Protein AF-A0A358Y6M7-F1 (afdb_monomer_lite)

Foldseek 3Di:
DDDDDPQQEAEEEEEEALDDVCQVDDFPWDKDFPVPPPPPDPPPDCPDPCNQCCLCQDPNNNNVVLQVVQAPSYGYMTTYLHHHCCLFLQNDPVSLVQLVVLCVVQQQDLACVVNARADGRLVSLVVSLVSLLVNLVVCCVPPQVDQSHEYEYAYAASSVSSPLSNCVSCVRRYQYEEYHYALYAPLQSDDDDPVSYQAYEAEAQDDDDSRGDGQQQAARRRGDDFRPPFDDDQRTDYDHDDPPDPQADGGHVSRRRPVRSCVLSVADPPGRSDDHDD

pLDDT: mean 84.78, std 13.93, range [33.22, 98.19]

Structure (mmCIF, N/CA/C/O backbone):
data_AF-A0A358Y6M7-F1
#
_entry.id   AF-A0A358Y6M7-F1
#
loop_
_atom_site.group_PDB
_atom_site.id
_atom_site.type_symbol
_atom_site.label_atom_id
_atom_site.label_alt_id
_atom_site.label_comp_id
_atom_site.label_asym_id
_atom_site.label_entity_id
_atom_site.label_seq_id
_atom_site.pdbx_PDB_ins_code
_atom_site.Cartn_x
_atom_site.Cartn_y
_atom_site.Cartn_z
_atom_site.occupancy
_atom_site.B_iso_or_equiv
_atom_site.auth_seq_id
_atom_site.auth_comp_id
_atom_site.auth_asym_id
_atom_site.auth_atom_id
_atom_site.pdbx_PDB_model_num
ATOM 1 N N . MET A 1 1 ? -0.626 12.384 31.679 1.00 33.22 1 MET A N 1
ATOM 2 C CA . MET A 1 1 ? -1.486 11.295 31.168 1.00 33.22 1 MET A CA 1
ATOM 3 C C . MET A 1 1 ? -2.523 11.915 30.251 1.00 33.22 1 MET A C 1
ATOM 5 O O . MET A 1 1 ? -3.415 12.594 30.739 1.00 33.22 1 MET A O 1
ATOM 9 N N . GLN A 1 2 ? -2.344 11.792 28.937 1.00 35.12 2 GLN A N 1
ATOM 10 C CA . GLN A 1 2 ? -3.305 12.288 27.950 1.00 35.12 2 GLN A CA 1
ATOM 11 C C . GLN A 1 2 ? -4.301 11.160 27.674 1.00 35.12 2 GLN A C 1
ATOM 13 O O . GLN A 1 2 ? -3.896 10.056 27.318 1.00 35.12 2 GLN A O 1
ATOM 18 N N . ALA A 1 3 ? -5.585 11.416 27.916 1.00 34.84 3 ALA A N 1
ATOM 19 C CA . ALA A 1 3 ? -6.655 10.462 27.666 1.00 34.84 3 ALA A CA 1
ATOM 20 C C . ALA A 1 3 ? -6.788 10.237 26.152 1.00 34.84 3 ALA A C 1
ATOM 22 O O . ALA A 1 3 ? -7.345 11.069 25.434 1.00 34.84 3 ALA A O 1
ATOM 23 N N . PHE A 1 4 ? -6.244 9.125 25.658 1.00 46.97 4 PHE A N 1
ATOM 24 C CA . PHE A 1 4 ? -6.527 8.642 24.315 1.00 46.97 4 PHE A CA 1
ATOM 25 C C . PHE A 1 4 ? -7.984 8.179 24.294 1.00 46.97 4 PHE A C 1
ATOM 27 O O . PHE A 1 4 ? -8.335 7.176 24.911 1.00 46.97 4 PHE A O 1
ATOM 34 N N . TYR A 1 5 ? -8.853 8.938 23.625 1.00 46.81 5 TYR A N 1
ATOM 35 C CA . TYR A 1 5 ? -10.187 8.457 23.274 1.00 46.81 5 TYR A CA 1
ATOM 36 C C . TYR A 1 5 ? -10.032 7.116 22.553 1.00 46.81 5 TYR A C 1
ATOM 38 O O . TYR A 1 5 ? -9.369 7.079 21.516 1.00 46.81 5 TYR A O 1
ATOM 46 N N . SER A 1 6 ? -10.634 6.054 23.089 1.00 53.72 6 SER A N 1
ATOM 47 C CA . SER A 1 6 ? -10.670 4.720 22.486 1.00 53.72 6 SER A CA 1
ATOM 48 C C . SER A 1 6 ? -11.329 4.800 21.110 1.00 53.72 6 SER A C 1
ATOM 50 O O . SER A 1 6 ? -12.555 4.842 20.988 1.00 53.72 6 SER A O 1
ATOM 52 N N . GLN A 1 7 ? -10.516 4.924 20.065 1.00 66.62 7 GLN A N 1
ATOM 53 C CA . GLN A 1 7 ? -10.983 4.770 18.697 1.00 66.62 7 GLN A CA 1
ATOM 54 C C . GLN A 1 7 ? -10.969 3.281 18.407 1.00 66.62 7 GLN A C 1
ATOM 56 O O . GLN A 1 7 ? -9.917 2.653 18.435 1.00 66.62 7 GLN A O 1
ATOM 61 N N . ASN A 1 8 ? -12.133 2.714 18.116 1.00 83.88 8 ASN A N 1
ATOM 62 C CA . ASN A 1 8 ? -12.212 1.283 17.848 1.00 83.88 8 ASN A CA 1
ATOM 63 C C . ASN A 1 8 ? -11.807 0.952 16.408 1.00 83.88 8 ASN A C 1
ATOM 65 O O . ASN A 1 8 ? -11.672 -0.217 16.089 1.00 83.88 8 ASN A O 1
ATOM 69 N N . HIS A 1 9 ? -11.620 1.941 15.522 1.00 92.25 9 HIS A N 1
ATOM 70 C CA . HIS A 1 9 ? -11.203 1.706 14.138 1.00 92.25 9 HIS A CA 1
ATOM 71 C C . HIS A 1 9 ? -10.134 2.701 13.688 1.00 92.25 9 HIS A C 1
ATOM 73 O O . HIS A 1 9 ? -10.376 3.906 13.642 1.00 92.25 9 HIS A O 1
ATOM 79 N N . TYR A 1 10 ? -8.966 2.189 13.308 1.00 95.00 10 TYR A N 1
ATOM 80 C CA . TYR A 1 10 ? -7.884 2.963 12.707 1.00 95.00 10 TYR A CA 1
ATOM 81 C C . TYR A 1 10 ? -7.754 2.679 11.206 1.00 95.00 10 TYR A C 1
ATOM 83 O O . TYR A 1 10 ? -7.803 1.526 10.777 1.00 95.00 10 TYR A O 1
ATOM 91 N N . VAL A 1 11 ? -7.529 3.721 10.403 1.00 96.69 11 VAL A N 1
ATOM 92 C CA . VAL A 1 11 ? -7.103 3.601 8.999 1.00 96.69 11 VAL A CA 1
ATOM 93 C C . VAL A 1 11 ? -5.641 4.004 8.912 1.00 96.69 11 VAL A C 1
ATOM 95 O O . VAL A 1 11 ? -5.284 5.156 9.146 1.00 96.69 11 VAL A O 1
ATOM 98 N N . ILE A 1 12 ? -4.783 3.048 8.588 1.00 97.00 12 ILE A N 1
ATOM 99 C CA . ILE A 1 12 ? -3.338 3.230 8.605 1.00 97.00 12 ILE A CA 1
ATOM 100 C C . ILE A 1 12 ? -2.837 3.404 7.174 1.00 97.00 12 ILE A C 1
ATOM 102 O O . ILE A 1 12 ? -2.913 2.487 6.355 1.00 97.00 12 ILE A O 1
ATOM 106 N N . PHE A 1 13 ? -2.300 4.582 6.889 1.00 97.19 13 PHE A N 1
ATOM 107 C CA . PHE A 1 13 ? -1.778 4.983 5.592 1.00 97.19 13 PHE A CA 1
ATOM 108 C C . PHE A 1 13 ? -0.260 4.810 5.539 1.00 97.19 13 PHE A C 1
ATOM 110 O O . PHE A 1 13 ? 0.479 5.501 6.235 1.00 97.19 13 PHE A O 1
ATOM 117 N N . ILE A 1 14 ? 0.219 3.914 4.679 1.00 96.62 14 ILE A N 1
ATOM 118 C CA . ILE A 1 14 ? 1.633 3.538 4.554 1.00 96.62 14 ILE A CA 1
ATOM 119 C C . ILE A 1 14 ? 2.134 3.906 3.155 1.00 96.62 14 ILE A C 1
ATOM 121 O O . ILE A 1 14 ? 1.823 3.247 2.154 1.00 96.62 14 ILE A O 1
ATOM 125 N N . ASN A 1 15 ? 2.842 5.028 3.058 1.00 93.88 15 ASN A N 1
ATOM 126 C CA . ASN A 1 15 ? 3.328 5.556 1.782 1.00 93.88 15 ASN A CA 1
ATOM 127 C C . ASN A 1 15 ? 4.446 4.681 1.185 1.00 93.88 15 ASN A C 1
ATOM 129 O O . ASN A 1 15 ? 5.042 3.826 1.837 1.00 93.88 15 ASN A O 1
ATOM 133 N N . GLY A 1 16 ? 4.748 4.927 -0.088 1.00 92.25 16 GLY A N 1
ATOM 134 C CA . GLY A 1 16 ? 5.876 4.314 -0.781 1.00 92.25 16 GLY A CA 1
ATOM 135 C C . GLY A 1 16 ? 7.056 5.265 -0.954 1.00 92.25 16 GLY A C 1
ATOM 136 O O . GLY A 1 16 ? 7.250 6.221 -0.204 1.00 92.25 16 GLY A O 1
ATOM 137 N N . TYR A 1 17 ? 7.830 5.033 -2.015 1.00 90.81 17 TYR A N 1
ATOM 138 C CA . TYR A 1 17 ? 8.919 5.922 -2.405 1.00 90.81 17 TYR A CA 1
ATOM 139 C C . TYR A 1 17 ? 8.428 7.364 -2.606 1.00 90.81 17 TYR A C 1
ATOM 141 O O . TYR A 1 17 ? 7.431 7.601 -3.291 1.00 90.81 17 TYR A O 1
ATOM 149 N N . ARG A 1 18 ? 9.149 8.326 -2.018 1.00 87.56 18 ARG A N 1
ATOM 150 C CA . ARG A 1 18 ? 8.755 9.747 -1.933 1.00 87.56 18 ARG A CA 1
ATOM 151 C C . ARG A 1 18 ? 9.537 10.667 -2.876 1.00 87.56 18 ARG A C 1
ATOM 153 O O . ARG A 1 18 ? 9.229 11.849 -2.967 1.00 87.56 18 ARG A O 1
ATOM 160 N N . GLY A 1 19 ? 10.501 10.127 -3.622 1.00 84.19 19 GLY A N 1
ATOM 161 C CA . GLY A 1 19 ? 11.213 10.862 -4.664 1.00 84.19 19 GLY A CA 1
ATOM 162 C C . GLY A 1 19 ? 12.723 10.925 -4.467 1.00 84.19 19 GLY A C 1
ATOM 163 O O . GLY A 1 19 ? 13.263 10.586 -3.418 1.00 84.19 19 GLY A O 1
ATOM 164 N N . ILE A 1 20 ? 13.395 11.389 -5.521 1.00 80.56 20 ILE A N 1
ATOM 165 C CA . ILE A 1 20 ? 14.855 11.322 -5.665 1.00 80.56 20 ILE A CA 1
ATOM 166 C C . ILE A 1 20 ? 15.622 12.205 -4.678 1.00 80.56 20 ILE A C 1
ATOM 168 O O . ILE A 1 20 ? 16.762 11.892 -4.347 1.00 80.56 20 ILE A O 1
ATOM 172 N N . ASN A 1 21 ? 14.987 13.277 -4.196 1.00 81.38 21 ASN A N 1
ATOM 173 C CA . ASN A 1 21 ? 15.590 14.246 -3.278 1.00 81.38 21 ASN A CA 1
ATOM 174 C C . ASN A 1 21 ? 15.839 13.665 -1.881 1.00 81.38 21 ASN A C 1
ATOM 176 O O . ASN A 1 21 ? 16.620 14.226 -1.123 1.00 81.38 21 ASN A O 1
ATOM 180 N N . ILE A 1 22 ? 15.181 12.554 -1.544 1.00 82.31 22 ILE A N 1
ATOM 181 C CA . ILE A 1 22 ? 15.366 11.841 -0.277 1.00 82.31 22 ILE A CA 1
ATOM 182 C C . ILE A 1 22 ? 15.718 10.376 -0.498 1.00 82.31 22 ILE A C 1
ATOM 184 O O . ILE A 1 22 ? 15.498 9.562 0.382 1.00 82.31 22 ILE A O 1
ATOM 188 N N . ASP A 1 23 ? 16.287 10.033 -1.656 1.00 84.50 23 ASP A N 1
ATOM 189 C CA . ASP A 1 23 ? 16.590 8.639 -1.992 1.00 84.50 23 ASP A CA 1
ATOM 190 C C . ASP A 1 23 ? 17.531 7.964 -0.996 1.00 84.50 23 ASP A C 1
ATOM 192 O O . ASP A 1 23 ? 17.452 6.760 -0.842 1.00 84.50 23 ASP A O 1
ATOM 196 N N . ASP A 1 24 ? 18.407 8.709 -0.322 1.00 81.69 24 ASP A N 1
ATOM 197 C CA . ASP A 1 24 ? 19.345 8.140 0.654 1.00 81.69 24 ASP A CA 1
ATOM 198 C C . ASP A 1 24 ? 18.709 7.954 2.044 1.00 81.69 24 ASP A C 1
ATOM 200 O O . ASP A 1 24 ? 19.306 7.346 2.936 1.00 81.69 24 ASP A O 1
ATOM 204 N N . TYR A 1 25 ? 17.490 8.465 2.239 1.00 80.56 25 TYR A N 1
ATOM 205 C CA . TYR A 1 25 ? 16.747 8.314 3.479 1.00 80.56 25 TYR A CA 1
ATOM 206 C C . TYR A 1 25 ? 16.156 6.905 3.581 1.00 80.56 25 TYR A C 1
ATOM 208 O O . TYR A 1 25 ? 15.641 6.332 2.621 1.00 80.56 25 TYR A O 1
ATOM 216 N N . LYS A 1 26 ? 16.213 6.340 4.782 1.00 71.06 26 LYS A N 1
ATOM 217 C CA . LYS A 1 26 ? 15.535 5.095 5.139 1.00 71.06 26 LYS A CA 1
ATOM 218 C C . LYS A 1 26 ? 14.533 5.442 6.224 1.00 71.06 26 LYS A C 1
ATOM 220 O O . LYS A 1 26 ? 14.889 6.194 7.128 1.00 71.06 26 LYS A O 1
ATOM 225 N N . THR A 1 27 ? 13.317 4.910 6.125 1.00 71.31 27 THR A N 1
ATOM 226 C CA . THR A 1 27 ? 12.330 5.068 7.196 1.00 71.31 27 THR A CA 1
ATOM 227 C C . THR A 1 27 ? 12.929 4.694 8.551 1.00 71.31 27 THR A C 1
ATOM 229 O O . THR A 1 27 ? 13.636 3.694 8.685 1.00 71.31 27 THR A O 1
ATOM 232 N N . ASP A 1 28 ? 12.634 5.505 9.556 1.00 69.56 28 ASP A N 1
ATOM 233 C CA . ASP A 1 28 ? 12.920 5.247 10.968 1.00 69.56 28 ASP A CA 1
ATOM 234 C C . ASP A 1 28 ? 11.701 4.665 11.710 1.00 69.56 28 ASP A C 1
ATOM 236 O O . ASP A 1 28 ? 11.684 4.536 12.940 1.00 69.56 28 ASP A O 1
ATOM 240 N N . GLY A 1 29 ? 10.663 4.291 10.957 1.00 70.19 29 GLY A N 1
ATOM 241 C CA . GLY A 1 29 ? 9.430 3.756 11.504 1.00 70.19 29 GLY A CA 1
ATOM 242 C C . GLY A 1 29 ? 8.665 4.779 12.337 1.00 70.19 29 GLY A C 1
ATOM 243 O O . GLY A 1 29 ? 8.175 4.446 13.423 1.00 70.19 29 GLY A O 1
ATOM 244 N N . ARG A 1 30 ? 8.623 6.029 11.859 1.00 82.06 30 ARG A N 1
ATOM 245 C CA . ARG A 1 30 ? 7.740 7.085 12.365 1.00 82.06 30 ARG A CA 1
ATOM 246 C C . ARG A 1 30 ? 6.275 6.740 12.126 1.00 82.06 30 ARG A C 1
ATOM 248 O O . ARG A 1 30 ? 5.889 6.312 11.036 1.00 82.06 30 ARG A O 1
ATOM 255 N N . ILE A 1 31 ? 5.480 6.987 13.160 1.00 88.12 31 ILE A N 1
ATOM 256 C CA . ILE A 1 31 ? 4.020 6.967 13.139 1.00 88.12 31 ILE A CA 1
ATOM 257 C C . ILE A 1 31 ? 3.581 8.400 13.414 1.00 88.12 31 ILE A C 1
ATOM 259 O O . ILE A 1 31 ? 3.967 8.978 14.428 1.00 88.12 31 ILE A O 1
ATOM 263 N N . ILE A 1 32 ? 2.799 8.962 12.506 1.00 89.44 32 ILE A N 1
ATOM 264 C CA . ILE A 1 32 ? 2.273 10.316 12.591 1.00 89.44 32 ILE A CA 1
ATOM 265 C C . ILE A 1 32 ? 0.805 10.214 12.962 1.00 89.44 32 ILE A C 1
ATOM 267 O O . ILE A 1 32 ? -0.011 9.660 12.217 1.00 89.44 32 ILE A O 1
ATOM 271 N N . ASP A 1 33 ? 0.495 10.780 14.119 1.00 88.12 33 ASP A N 1
ATOM 272 C CA . ASP A 1 33 ? -0.853 10.926 14.637 1.00 88.12 33 ASP A CA 1
ATOM 273 C C . ASP A 1 33 ? -1.293 12.393 14.458 1.00 88.12 33 ASP A C 1
ATOM 275 O O . ASP A 1 33 ? -0.746 13.272 15.123 1.00 88.12 33 ASP A O 1
ATOM 279 N N . PRO A 1 34 ? -2.297 12.686 13.608 1.00 84.38 34 PRO A N 1
ATOM 280 C CA . PRO A 1 34 ? -2.755 14.057 13.368 1.00 84.38 34 PRO A CA 1
ATOM 281 C C . PRO A 1 34 ? -3.272 14.815 14.602 1.00 84.38 34 PRO A C 1
ATOM 283 O O . PRO A 1 34 ? -3.292 16.047 14.592 1.00 84.38 34 PRO A O 1
ATOM 286 N N . LYS A 1 35 ? -3.729 14.119 15.654 1.00 77.25 35 LYS A N 1
ATOM 287 C CA . LYS A 1 35 ? -4.185 14.737 16.915 1.00 77.25 35 LYS A CA 1
ATOM 288 C C . LYS A 1 35 ? -3.013 15.125 17.800 1.00 77.25 35 LYS A C 1
ATOM 290 O O . LYS A 1 35 ? -3.114 16.095 18.554 1.00 77.25 35 LYS A O 1
ATOM 295 N N . ILE A 1 36 ? -1.912 14.387 17.720 1.00 69.94 36 ILE A N 1
ATOM 296 C CA . ILE A 1 36 ? -0.689 14.733 18.424 1.00 69.94 36 ILE A CA 1
ATOM 297 C C . ILE A 1 36 ? 0.011 15.773 17.558 1.00 69.94 36 ILE A C 1
ATOM 299 O O . ILE A 1 36 ? 0.773 15.445 16.656 1.00 69.94 36 ILE A O 1
ATOM 303 N N . LYS A 1 37 ? -0.248 17.059 17.829 1.00 52.09 37 LYS A N 1
ATOM 304 C CA . LYS A 1 37 ? 0.629 18.129 17.341 1.00 52.09 37 LYS A CA 1
ATOM 305 C C . LYS A 1 37 ? 2.001 17.915 17.971 1.00 52.09 37 LYS A C 1
ATOM 307 O O . LYS A 1 37 ? 2.291 18.455 19.037 1.00 52.09 37 LYS A O 1
ATOM 312 N N . THR A 1 38 ? 2.843 17.114 17.339 1.00 46.84 38 THR A N 1
ATOM 313 C CA . THR A 1 38 ? 4.261 17.076 17.641 1.00 46.84 38 THR A CA 1
ATOM 314 C C . THR A 1 38 ? 4.812 18.440 17.239 1.00 46.84 38 THR A C 1
ATOM 316 O O . THR A 1 38 ? 5.092 18.729 16.083 1.00 46.84 38 THR A O 1
ATOM 319 N N . SER A 1 39 ? 5.025 19.311 18.224 1.00 37.94 39 SER A N 1
ATOM 320 C CA . SER A 1 39 ? 5.888 20.498 18.115 1.00 37.94 39 SER A CA 1
ATOM 321 C C . SER A 1 39 ? 7.361 20.134 17.847 1.00 37.94 39 SER A C 1
ATOM 323 O O . SER A 1 39 ? 8.251 20.974 17.943 1.00 37.94 39 SER A O 1
ATOM 325 N N . VAL A 1 40 ? 7.631 18.869 17.520 1.00 38.78 40 VAL A N 1
ATOM 326 C CA . VAL A 1 40 ? 8.931 18.219 17.547 1.00 38.78 40 VAL A CA 1
ATOM 327 C C . VAL A 1 40 ? 9.086 17.437 16.249 1.00 38.78 40 VAL A C 1
ATOM 329 O O . VAL A 1 40 ? 8.913 16.229 16.211 1.00 38.78 40 VAL A O 1
ATOM 332 N N . HIS A 1 41 ? 9.302 18.176 15.164 1.00 41.94 41 HIS A N 1
ATOM 333 C CA . HIS A 1 41 ? 10.306 17.909 14.128 1.00 41.94 41 HIS A CA 1
ATOM 334 C C . HIS A 1 41 ? 10.006 18.785 12.909 1.00 41.94 41 HIS A C 1
ATOM 336 O O . HIS A 1 41 ? 9.598 18.324 11.844 1.00 41.94 41 HIS A O 1
ATOM 342 N N . TYR A 1 42 ? 10.301 20.079 13.066 1.00 38.34 42 TYR A N 1
ATOM 343 C CA . TYR A 1 42 ? 10.689 20.948 11.956 1.00 38.34 42 TYR A CA 1
ATOM 344 C C . TYR A 1 42 ? 12.031 20.459 11.387 1.00 38.34 42 TYR A C 1
ATOM 346 O O . TYR A 1 42 ? 13.046 21.142 11.473 1.00 38.34 42 TYR A O 1
ATOM 354 N N . ASP A 1 43 ? 12.069 19.250 10.828 1.00 45.06 43 ASP A N 1
ATOM 355 C CA . ASP A 1 43 ? 13.070 18.976 9.807 1.00 45.06 43 ASP A CA 1
ATOM 356 C C . ASP A 1 43 ? 12.535 19.689 8.562 1.00 45.06 43 ASP A C 1
ATOM 358 O O . ASP A 1 43 ? 11.604 19.219 7.901 1.00 45.06 43 ASP A O 1
ATOM 362 N N . SER A 1 44 ? 12.999 20.920 8.343 1.00 43.03 44 SER A N 1
ATOM 363 C CA . SER A 1 44 ? 12.585 21.764 7.228 1.00 43.03 44 SER A CA 1
ATOM 364 C C . SER A 1 44 ? 12.993 21.084 5.921 1.00 43.03 44 SER A C 1
ATOM 366 O O . SER A 1 44 ? 14.124 21.174 5.454 1.00 43.03 44 SER A O 1
ATOM 368 N N . GLY A 1 45 ? 12.065 20.340 5.324 1.00 57.31 45 GLY A N 1
ATOM 369 C CA . GLY A 1 45 ? 12.315 19.623 4.083 1.00 57.31 45 GLY A CA 1
ATOM 370 C C . GLY A 1 45 ? 11.467 18.372 3.942 1.00 57.31 45 GLY A C 1
ATOM 371 O O . GLY A 1 45 ? 10.567 18.108 4.731 1.00 57.31 45 GLY A O 1
ATOM 372 N N . PHE A 1 46 ? 11.787 17.570 2.930 1.00 56.44 46 PHE A N 1
ATOM 373 C CA . PHE A 1 46 ? 11.070 16.360 2.509 1.00 56.44 46 PHE A CA 1
ATOM 374 C C . PHE A 1 46 ? 10.964 15.240 3.571 1.00 56.44 46 PHE A C 1
ATOM 376 O O . PHE A 1 46 ? 10.565 14.130 3.235 1.00 56.44 46 PHE A O 1
ATOM 383 N N . LYS A 1 47 ? 11.334 15.478 4.833 1.00 65.50 47 LYS A N 1
ATOM 384 C CA . LYS A 1 47 ? 11.303 14.525 5.955 1.00 65.50 47 LYS A CA 1
ATOM 385 C C . LYS A 1 47 ? 10.283 14.885 7.043 1.00 65.50 47 LYS A C 1
ATOM 387 O O . LYS A 1 47 ? 10.142 14.109 7.983 1.00 65.50 47 LYS A O 1
ATOM 392 N N . SER A 1 48 ? 9.596 16.025 6.930 1.00 73.38 48 SER A N 1
ATOM 393 C CA . SER A 1 48 ? 8.585 16.429 7.910 1.00 73.38 48 SER A CA 1
ATOM 394 C C . SER A 1 48 ? 7.324 15.562 7.841 1.00 73.38 48 SER A C 1
ATOM 396 O O . SER A 1 48 ? 7.016 14.951 6.809 1.00 73.38 48 SER A O 1
ATOM 398 N N . ASP A 1 49 ? 6.563 15.565 8.935 1.00 80.19 49 ASP A N 1
ATOM 399 C CA . ASP A 1 49 ? 5.269 14.885 9.045 1.00 80.19 49 ASP A CA 1
ATOM 400 C C . ASP A 1 49 ? 4.293 15.360 7.952 1.00 80.19 49 ASP A C 1
ATOM 402 O O . ASP A 1 49 ? 3.572 14.560 7.349 1.00 80.19 49 ASP A O 1
ATOM 406 N N . GLU A 1 50 ? 4.355 16.649 7.597 1.00 81.88 50 GLU A N 1
ATOM 407 C CA . GLU A 1 50 ? 3.572 17.246 6.508 1.00 81.88 50 GLU A CA 1
ATOM 408 C C . GLU A 1 50 ? 3.856 16.601 5.148 1.00 81.88 50 GLU A C 1
ATOM 410 O O . GLU A 1 50 ? 2.938 16.441 4.349 1.00 81.88 50 GLU A O 1
ATOM 415 N N . TRP A 1 51 ? 5.096 16.186 4.865 1.00 80.62 51 TRP A N 1
ATOM 416 C CA . TRP A 1 51 ? 5.425 15.512 3.603 1.00 80.62 51 TRP A CA 1
ATOM 417 C C . TRP A 1 51 ? 4.917 14.073 3.549 1.00 80.62 51 TRP A C 1
ATOM 419 O O . TRP A 1 51 ? 4.628 13.567 2.462 1.00 80.62 51 TRP A O 1
ATOM 429 N N . ILE A 1 52 ? 4.827 13.396 4.693 1.00 87.06 52 ILE A N 1
ATOM 430 C CA . ILE A 1 52 ? 4.310 12.025 4.764 1.00 87.06 52 ILE A CA 1
ATOM 431 C C . ILE A 1 52 ? 2.785 12.041 4.636 1.00 87.06 52 ILE A C 1
ATOM 433 O O . ILE A 1 52 ? 2.244 11.285 3.831 1.00 87.06 52 ILE A O 1
ATOM 437 N N . ILE A 1 53 ? 2.097 12.957 5.324 1.00 88.25 53 ILE A N 1
ATOM 438 C CA . ILE A 1 53 ? 0.655 13.187 5.129 1.00 88.25 53 ILE A CA 1
ATOM 439 C C . ILE A 1 53 ? 0.393 13.682 3.697 1.00 88.25 53 ILE A C 1
ATOM 441 O O . ILE A 1 53 ? -0.451 13.146 2.981 1.00 88.25 53 ILE A O 1
ATOM 445 N N . GLY A 1 54 ? 1.177 14.656 3.229 1.00 88.06 54 GLY A N 1
ATOM 446 C CA . GLY A 1 54 ? 1.069 15.258 1.900 1.00 88.06 54 GLY A CA 1
ATOM 447 C C . GLY A 1 54 ? 1.271 14.271 0.747 1.00 88.06 54 GLY A C 1
ATOM 448 O O . GLY A 1 54 ? 0.750 14.493 -0.347 1.00 88.06 54 GLY A O 1
ATOM 449 N N . TYR A 1 55 ? 1.942 13.138 0.988 1.00 89.88 55 TYR A N 1
ATOM 450 C CA . TYR A 1 55 ? 2.026 12.028 0.035 1.00 89.88 55 TYR A CA 1
ATOM 451 C C . TYR A 1 55 ? 0.649 11.538 -0.420 1.00 89.88 55 TYR A C 1
ATOM 453 O O . TYR A 1 55 ? 0.450 11.222 -1.595 1.00 89.88 55 TYR A O 1
ATOM 461 N N . TRP A 1 56 ? -0.299 11.501 0.515 1.00 92.25 56 TRP A N 1
ATOM 462 C CA . TRP A 1 56 ? -1.680 11.084 0.303 1.00 92.25 56 TRP A CA 1
ATOM 463 C C . TRP A 1 56 ? -2.573 12.221 -0.185 1.00 92.25 56 TRP A C 1
ATOM 465 O O . TRP A 1 56 ? -3.760 12.017 -0.408 1.00 92.25 56 TRP A O 1
ATOM 475 N N . ARG A 1 57 ? -2.009 13.413 -0.403 1.00 90.19 57 ARG A N 1
ATOM 476 C CA . ARG A 1 57 ? -2.727 14.594 -0.892 1.00 90.19 57 ARG A CA 1
ATOM 477 C C . ARG A 1 57 ? -2.104 15.185 -2.165 1.00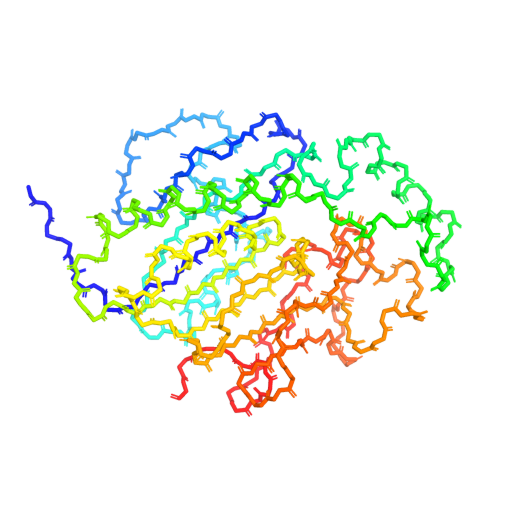 90.19 57 ARG A C 1
ATOM 479 O O . ARG A 1 57 ? -1.923 16.402 -2.260 1.00 90.19 57 ARG A O 1
ATOM 486 N N . PRO A 1 58 ? -1.725 14.375 -3.178 1.00 81.50 58 PRO A N 1
ATOM 487 C CA . PRO A 1 58 ? -0.973 14.888 -4.315 1.00 81.50 58 PRO A CA 1
ATOM 488 C C . PRO A 1 58 ? -1.835 15.830 -5.163 1.00 81.50 58 PRO A C 1
ATOM 490 O O . PRO A 1 58 ? -2.907 15.449 -5.627 1.00 81.50 58 PRO A O 1
ATOM 493 N N . ARG A 1 59 ? -1.332 17.040 -5.450 1.00 72.38 59 ARG A N 1
ATOM 494 C CA . ARG A 1 59 ? -2.015 18.048 -6.294 1.00 72.38 59 ARG A CA 1
ATOM 495 C C . ARG A 1 59 ? -3.429 18.397 -5.800 1.00 72.38 59 ARG A C 1
ATOM 497 O O . ARG A 1 59 ? -4.343 18.505 -6.614 1.00 72.38 59 ARG A O 1
ATOM 504 N N . ASN A 1 60 ? -3.602 18.544 -4.485 1.00 67.88 60 ASN A N 1
ATOM 505 C CA . ASN A 1 60 ? -4.890 18.823 -3.834 1.00 67.88 60 ASN A CA 1
ATOM 506 C C . ASN A 1 60 ? -5.950 17.723 -4.045 1.00 67.88 60 ASN A C 1
ATOM 508 O O . ASN A 1 60 ? -7.145 17.971 -3.908 1.00 67.88 60 ASN A O 1
ATOM 512 N N . LEU A 1 61 ? -5.526 16.501 -4.389 1.00 74.12 61 LEU A N 1
ATOM 513 C CA . LEU A 1 61 ? -6.386 15.320 -4.377 1.00 74.12 61 LEU A CA 1
ATOM 514 C C . LEU A 1 61 ? -6.280 14.679 -2.995 1.00 74.12 61 LEU A C 1
ATOM 516 O O . LEU A 1 61 ? -5.316 13.964 -2.742 1.00 74.12 61 LEU A O 1
ATOM 520 N N . TYR A 1 62 ? -7.245 14.949 -2.120 1.00 85.56 62 TYR A N 1
ATOM 521 C CA . TYR A 1 62 ? -7.324 14.417 -0.755 1.00 85.56 62 TYR A CA 1
ATOM 522 C C . TYR A 1 62 ? -7.704 12.923 -0.761 1.00 85.56 62 TYR A C 1
ATOM 524 O O . TYR A 1 62 ? -8.853 12.541 -0.520 1.00 85.56 62 TYR A O 1
ATOM 532 N N . PHE A 1 63 ? -6.754 12.069 -1.157 1.00 89.62 63 PHE A N 1
ATOM 533 C CA . PHE A 1 63 ? -6.968 10.625 -1.315 1.00 89.62 63 PHE A CA 1
ATOM 534 C C . PHE A 1 63 ? -7.313 9.963 0.014 1.00 89.62 63 PHE A C 1
ATOM 536 O O . PHE A 1 63 ? -8.212 9.127 0.070 1.00 89.62 63 PHE A O 1
ATOM 543 N N . ASP A 1 64 ? -6.596 10.350 1.061 1.00 92.62 64 ASP A N 1
ATOM 544 C CA . ASP A 1 64 ? -6.849 9.951 2.437 1.00 92.62 64 ASP A CA 1
ATOM 545 C C . ASP A 1 64 ? -8.262 10.325 2.885 1.00 92.62 64 ASP A C 1
ATOM 547 O O . ASP A 1 64 ? -9.003 9.432 3.284 1.00 92.62 64 ASP A O 1
ATOM 551 N N . ASP A 1 65 ? -8.679 11.585 2.733 1.00 91.00 65 ASP A N 1
ATOM 552 C CA . ASP A 1 65 ? -10.020 12.034 3.134 1.00 91.00 65 ASP A CA 1
ATOM 553 C C . ASP A 1 65 ? -11.109 11.264 2.370 1.00 91.00 65 ASP A C 1
ATOM 555 O O . ASP A 1 65 ? -12.121 10.858 2.942 1.00 91.00 65 ASP A O 1
ATOM 559 N N . THR A 1 66 ? -10.879 10.983 1.084 1.00 90.00 66 THR A N 1
ATOM 560 C CA . THR A 1 66 ? -11.827 10.210 0.271 1.00 90.00 66 THR A CA 1
ATOM 561 C C . THR A 1 66 ? -11.936 8.762 0.760 1.00 90.00 66 THR A C 1
ATOM 563 O O . THR A 1 66 ? -13.037 8.216 0.825 1.00 90.00 66 THR A O 1
ATOM 566 N N . ILE A 1 67 ? -10.824 8.131 1.147 1.00 93.62 67 ILE A N 1
ATOM 567 C CA . ILE A 1 67 ? -10.834 6.784 1.735 1.00 93.62 67 ILE A CA 1
ATOM 568 C C . ILE A 1 67 ? -11.499 6.800 3.115 1.00 93.62 67 ILE A C 1
ATOM 570 O O . ILE A 1 67 ? -12.374 5.977 3.375 1.00 93.62 67 ILE A O 1
ATOM 574 N N . LEU A 1 68 ? -11.122 7.749 3.974 1.00 93.44 68 LEU A N 1
ATOM 575 C CA . LEU A 1 68 ? -11.664 7.915 5.324 1.00 93.44 68 LEU A CA 1
ATOM 576 C C . LEU A 1 68 ? -13.174 8.141 5.304 1.00 93.44 68 LEU A C 1
ATOM 578 O O . LEU A 1 68 ? -13.876 7.584 6.139 1.00 93.44 68 LEU A O 1
ATOM 582 N N . SER A 1 69 ? -13.693 8.870 4.312 1.00 92.50 69 SER A N 1
ATOM 583 C CA . SER A 1 69 ? -15.134 9.117 4.171 1.00 92.50 69 SER A CA 1
ATOM 584 C C . SER A 1 69 ? -15.974 7.840 4.027 1.00 92.50 69 SER A C 1
ATOM 586 O O . SER A 1 69 ? -17.181 7.870 4.259 1.00 92.50 69 SER A O 1
ATOM 588 N N . ARG A 1 70 ? -15.349 6.710 3.663 1.00 93.31 70 ARG A N 1
ATOM 589 C CA . ARG A 1 70 ? -16.013 5.407 3.535 1.00 93.31 70 ARG A CA 1
ATOM 590 C C . ARG A 1 70 ? -16.057 4.601 4.833 1.00 93.31 70 ARG A C 1
ATOM 592 O O . ARG A 1 70 ? -16.706 3.558 4.849 1.00 93.31 70 ARG A O 1
ATOM 599 N N . TYR A 1 71 ? -15.394 5.061 5.893 1.00 92.75 71 TYR A N 1
ATOM 600 C CA . TYR A 1 71 ? -15.351 4.391 7.189 1.00 92.75 71 TYR A CA 1
ATOM 601 C C . TYR A 1 71 ? -15.845 5.322 8.294 1.00 92.75 71 TYR A C 1
ATOM 603 O O . TYR A 1 71 ? -15.231 6.342 8.614 1.00 92.75 71 TYR A O 1
ATOM 611 N N . LYS A 1 72 ? -16.964 4.965 8.913 1.00 88.19 72 LYS A N 1
ATOM 612 C CA . LYS A 1 72 ? -17.583 5.744 9.977 1.00 88.19 72 LYS A CA 1
ATOM 613 C C . LYS A 1 72 ? -16.701 5.735 11.224 1.00 88.19 72 LYS A C 1
ATOM 615 O O . LYS A 1 72 ? -16.330 4.678 11.723 1.00 88.19 72 LYS A O 1
ATOM 620 N N . ASN A 1 73 ? -16.437 6.925 11.767 1.00 86.69 73 ASN A N 1
ATOM 621 C CA . ASN A 1 73 ? -15.657 7.135 12.996 1.00 86.69 73 ASN A CA 1
ATOM 622 C C . ASN A 1 73 ? -14.239 6.539 12.958 1.00 86.69 73 ASN A C 1
ATOM 624 O O . ASN A 1 73 ? -13.675 6.243 14.009 1.00 86.69 73 ASN A O 1
ATOM 628 N N . ALA A 1 74 ? -13.665 6.348 11.770 1.00 91.75 74 ALA A N 1
ATOM 629 C CA . ALA A 1 74 ? -12.331 5.790 11.660 1.00 91.75 74 ALA A CA 1
ATOM 630 C C . ALA A 1 74 ? -11.258 6.869 11.839 1.00 91.75 74 ALA A C 1
ATOM 632 O O . ALA A 1 74 ? -11.403 8.006 11.380 1.00 91.75 74 ALA A O 1
ATOM 633 N N . TYR A 1 75 ? -10.170 6.506 12.510 1.00 92.88 75 TYR A N 1
ATOM 634 C CA . TYR A 1 75 ? -9.101 7.427 12.854 1.00 92.88 75 TYR A CA 1
ATOM 635 C C . TYR A 1 75 ? -7.849 7.205 11.993 1.00 92.88 75 TYR A C 1
ATOM 637 O O . TYR A 1 75 ? -7.331 6.087 11.965 1.00 92.88 75 TYR A O 1
ATOM 645 N N . PRO A 1 76 ? -7.334 8.228 11.286 1.00 94.62 76 PRO A N 1
ATOM 646 C CA . PRO A 1 76 ? -6.155 8.062 10.449 1.00 94.62 76 PRO A CA 1
ATOM 647 C C . PRO A 1 76 ? -4.853 8.030 11.254 1.00 94.62 76 PRO A C 1
ATOM 649 O O . PRO A 1 76 ? -4.627 8.874 12.119 1.00 94.62 76 PRO A O 1
ATOM 652 N N . LEU A 1 77 ? -3.952 7.125 10.878 1.00 95.00 77 LEU A N 1
ATOM 653 C CA . LEU A 1 77 ? -2.530 7.167 11.228 1.00 95.00 77 LEU A CA 1
ATOM 654 C C . LEU A 1 77 ? -1.706 7.126 9.944 1.00 95.00 77 LEU A C 1
ATOM 656 O O . LEU A 1 77 ? -2.055 6.398 9.014 1.00 95.00 77 LEU A O 1
ATOM 660 N N . TYR A 1 78 ? -0.599 7.863 9.897 1.00 94.69 78 TYR A N 1
ATOM 661 C CA . TYR A 1 78 ? 0.297 7.867 8.739 1.00 94.69 78 TYR A CA 1
ATOM 662 C C . TYR A 1 78 ? 1.651 7.294 9.124 1.00 94.69 78 TYR A C 1
ATOM 664 O O . TYR A 1 78 ? 2.212 7.628 10.161 1.00 94.69 78 TYR A O 1
ATOM 672 N N . ILE A 1 79 ? 2.184 6.419 8.286 1.00 93.88 79 ILE A N 1
ATOM 673 C CA . ILE A 1 79 ? 3.437 5.714 8.531 1.00 93.88 79 ILE A CA 1
ATOM 674 C C . ILE A 1 79 ? 4.354 5.960 7.355 1.00 93.88 79 ILE A C 1
ATOM 676 O O . ILE A 1 79 ? 3.929 5.793 6.211 1.00 93.88 79 ILE A O 1
ATOM 680 N N . ASP A 1 80 ? 5.614 6.296 7.639 1.00 91.19 80 ASP A N 1
ATOM 681 C CA . ASP A 1 80 ? 6.614 6.411 6.586 1.00 91.19 80 ASP A CA 1
ATOM 682 C C . ASP A 1 80 ? 7.106 5.030 6.130 1.00 91.19 80 ASP A C 1
ATOM 684 O O . ASP A 1 80 ? 7.894 4.374 6.804 1.00 91.19 80 ASP A O 1
ATOM 688 N N . GLY A 1 81 ? 6.663 4.570 4.968 1.00 90.62 81 GLY A N 1
ATOM 689 C CA . GLY A 1 81 ? 7.165 3.383 4.284 1.00 90.62 81 GLY A CA 1
ATOM 690 C C . GLY A 1 81 ? 8.316 3.667 3.314 1.00 90.62 81 GLY A C 1
ATOM 691 O O . GLY A 1 81 ? 8.730 2.762 2.580 1.00 90.62 81 GLY A O 1
ATOM 692 N N . HIS A 1 82 ? 8.851 4.895 3.277 1.00 91.31 82 HIS A N 1
ATOM 693 C CA . HIS A 1 82 ? 9.913 5.276 2.348 1.00 91.31 82 HIS A CA 1
ATOM 694 C C . HIS A 1 82 ? 11.169 4.409 2.483 1.00 91.31 82 HIS A C 1
ATOM 696 O O . HIS A 1 82 ? 11.722 4.235 3.571 1.00 91.31 82 HIS A O 1
ATOM 702 N N . HIS A 1 83 ? 11.664 3.937 1.340 1.00 90.44 83 HIS A N 1
ATOM 703 C CA . HIS A 1 83 ? 12.939 3.244 1.232 1.00 90.44 83 HIS A CA 1
ATOM 704 C C . HIS A 1 83 ? 13.692 3.665 -0.036 1.00 90.44 83 HIS A C 1
ATOM 706 O O . HIS A 1 83 ? 13.057 3.984 -1.043 1.00 90.44 83 HIS A O 1
ATOM 712 N N . PRO A 1 84 ? 15.035 3.608 -0.018 1.00 90.75 84 PRO A N 1
ATOM 713 C CA . PRO A 1 84 ? 15.879 4.000 -1.141 1.00 90.75 84 PRO A CA 1
ATOM 714 C C . PRO A 1 84 ? 15.613 3.149 -2.388 1.00 90.75 84 PRO A C 1
ATOM 716 O O . PRO A 1 84 ? 15.327 1.949 -2.282 1.00 90.75 84 PRO A O 1
ATOM 719 N N . ILE A 1 85 ? 15.858 3.702 -3.584 1.00 90.81 85 ILE A N 1
ATOM 720 C CA . ILE A 1 85 ? 15.852 2.944 -4.852 1.00 90.81 85 ILE A CA 1
ATOM 721 C C . ILE A 1 85 ? 16.802 1.737 -4.788 1.00 90.81 85 ILE A C 1
ATOM 723 O O . ILE A 1 85 ? 16.574 0.744 -5.483 1.00 90.81 85 ILE A O 1
ATOM 727 N N . SER A 1 86 ? 17.840 1.769 -3.949 1.00 90.06 86 SER A N 1
ATOM 728 C CA . SER A 1 86 ? 18.738 0.625 -3.750 1.00 90.06 86 SER A CA 1
ATOM 729 C C . SER A 1 86 ? 18.037 -0.633 -3.234 1.00 90.06 86 SER A C 1
ATOM 731 O O . SER A 1 86 ? 18.422 -1.739 -3.606 1.00 90.06 86 SER A O 1
ATOM 733 N N . SER A 1 87 ? 16.954 -0.470 -2.474 1.00 89.62 87 SER A N 1
ATOM 734 C CA . SER A 1 87 ? 16.094 -1.568 -2.015 1.00 89.62 87 SER A CA 1
ATOM 735 C C . SER A 1 87 ? 15.007 -1.966 -3.023 1.00 89.62 87 SER A C 1
ATOM 737 O O . SER A 1 87 ? 14.323 -2.970 -2.834 1.00 89.62 87 SER A O 1
ATOM 739 N N . SER A 1 88 ? 14.841 -1.193 -4.099 1.00 90.94 88 SER A N 1
ATOM 740 C CA . SER A 1 88 ? 13.780 -1.414 -5.077 1.00 90.94 88 SER A CA 1
ATOM 741 C C . SER A 1 88 ? 14.107 -2.517 -6.083 1.00 90.94 88 SER A C 1
ATOM 743 O O . SER A 1 88 ? 15.264 -2.896 -6.283 1.00 90.94 88 SER A O 1
ATOM 745 N N . VAL A 1 89 ? 13.100 -2.915 -6.856 1.00 89.81 89 VAL A N 1
ATOM 746 C CA . VAL A 1 89 ? 13.234 -3.660 -8.123 1.00 89.81 89 VAL A CA 1
ATOM 747 C C . VAL A 1 89 ? 14.299 -3.088 -9.081 1.00 89.81 89 VAL A C 1
ATOM 749 O O . VAL A 1 89 ? 14.962 -3.833 -9.816 1.00 89.81 89 VAL A O 1
ATOM 752 N N . HIS A 1 90 ? 14.527 -1.772 -9.069 1.00 91.25 90 HIS A N 1
ATOM 753 C CA . HIS A 1 90 ? 15.564 -1.151 -9.888 1.00 91.25 90 HIS A CA 1
ATOM 754 C C . HIS A 1 90 ? 16.966 -1.272 -9.288 1.00 91.25 90 HIS A C 1
ATOM 756 O O . HIS A 1 90 ? 17.920 -1.299 -10.062 1.00 91.25 90 HIS A O 1
ATOM 762 N N . ARG A 1 91 ? 17.120 -1.379 -7.961 1.00 89.62 91 ARG A N 1
ATOM 763 C CA . ARG A 1 91 ? 18.395 -1.471 -7.208 1.00 89.62 91 ARG A CA 1
ATOM 764 C C . ARG A 1 91 ? 19.355 -0.286 -7.328 1.00 89.62 91 ARG A C 1
ATOM 766 O O . ARG A 1 91 ? 20.298 -0.183 -6.556 1.00 89.62 91 ARG A O 1
ATOM 773 N N . ASN A 1 92 ? 19.200 0.579 -8.326 1.00 90.81 92 ASN A N 1
ATOM 774 C CA . ASN A 1 92 ? 19.919 1.844 -8.442 1.00 90.81 92 ASN A CA 1
ATOM 775 C C . ASN A 1 92 ? 19.270 2.761 -9.489 1.00 90.81 92 ASN A C 1
ATOM 777 O O . ASN A 1 92 ? 18.526 2.322 -10.372 1.00 90.81 92 ASN A O 1
ATOM 781 N N . LYS A 1 93 ? 19.621 4.051 -9.421 1.00 90.94 93 LYS A N 1
ATOM 782 C CA . LYS A 1 93 ? 19.126 5.100 -10.326 1.00 90.94 93 LYS A CA 1
ATOM 783 C C . LYS A 1 93 ? 19.459 4.814 -11.797 1.00 90.94 93 LYS A C 1
ATOM 785 O O . LYS A 1 93 ? 18.609 5.018 -12.659 1.00 90.94 93 LYS A O 1
ATOM 790 N N . LYS A 1 94 ? 20.649 4.271 -12.099 1.00 91.38 94 LYS A N 1
ATOM 791 C CA . LYS A 1 94 ? 21.065 3.941 -13.481 1.00 91.38 94 LYS A CA 1
ATOM 792 C C . LYS A 1 94 ? 20.114 2.931 -14.128 1.00 91.38 94 LYS A C 1
ATOM 794 O O . LYS A 1 94 ? 19.708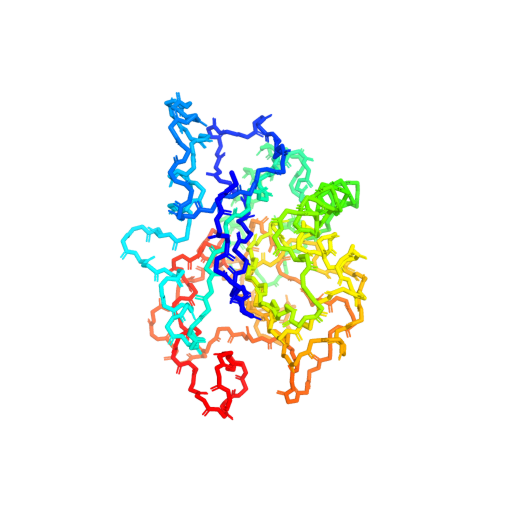 3.111 -15.271 1.00 91.38 94 LYS A O 1
ATOM 799 N N . ARG A 1 95 ? 19.709 1.895 -13.390 1.00 92.25 95 ARG A N 1
ATOM 800 C CA . ARG A 1 95 ? 18.739 0.892 -13.852 1.00 92.25 95 ARG A CA 1
ATOM 801 C C . ARG A 1 95 ? 17.335 1.475 -13.990 1.00 92.25 95 ARG A C 1
ATOM 803 O O . ARG A 1 95 ? 16.663 1.156 -14.966 1.00 92.25 95 ARG A O 1
ATOM 810 N N . LEU A 1 96 ? 16.899 2.349 -13.083 1.00 92.12 96 LEU A N 1
ATOM 811 C CA . LEU A 1 96 ? 15.628 3.068 -13.240 1.00 92.12 96 LEU A CA 1
ATOM 812 C C . LEU A 1 96 ? 15.608 3.895 -14.537 1.00 92.12 96 LEU A C 1
ATOM 814 O O . LEU A 1 96 ? 14.704 3.728 -15.356 1.00 92.12 96 LEU A O 1
ATOM 818 N N . VAL A 1 97 ? 16.645 4.705 -14.773 1.00 92.69 97 VAL A N 1
ATOM 819 C CA . VAL A 1 97 ? 16.790 5.514 -15.996 1.00 92.69 97 VAL A CA 1
ATOM 820 C C . VAL A 1 97 ? 16.867 4.632 -17.244 1.00 92.69 97 VAL A C 1
ATOM 822 O O . VAL A 1 97 ? 16.178 4.897 -18.226 1.00 92.69 97 VAL A O 1
ATOM 825 N N . ALA A 1 98 ? 17.638 3.543 -17.208 1.00 93.00 98 ALA A N 1
ATOM 826 C CA . ALA A 1 98 ? 17.728 2.609 -18.328 1.00 93.00 98 ALA A CA 1
ATOM 827 C C . ALA A 1 98 ? 16.371 1.960 -18.654 1.00 93.00 98 ALA A C 1
ATOM 829 O O . ALA A 1 98 ? 16.006 1.866 -19.824 1.00 93.00 98 ALA A O 1
ATOM 830 N N . SER A 1 99 ? 15.608 1.548 -17.635 1.00 92.00 99 SER A N 1
ATOM 831 C CA . SER A 1 99 ? 14.243 1.022 -17.790 1.00 92.00 99 SER A CA 1
ATOM 832 C C . SER A 1 99 ? 13.326 2.063 -18.435 1.00 92.00 99 SER A C 1
ATOM 834 O O . SER A 1 99 ? 12.606 1.760 -19.388 1.00 92.00 99 SER A O 1
ATOM 836 N N . TYR A 1 100 ? 13.408 3.316 -17.977 1.00 93.38 100 TYR A N 1
ATOM 837 C CA . TYR A 1 100 ? 12.644 4.424 -18.542 1.00 93.38 100 TYR A CA 1
ATOM 838 C C . TYR A 1 100 ? 12.976 4.651 -20.022 1.00 93.38 100 TYR A C 1
ATOM 840 O O . TYR A 1 100 ? 12.069 4.621 -20.854 1.00 93.38 100 TYR A O 1
ATOM 848 N N . LEU A 1 101 ? 14.255 4.795 -20.382 1.00 93.69 101 LEU A N 1
ATOM 849 C CA . LEU A 1 101 ? 14.680 5.004 -21.772 1.00 93.69 101 LEU A CA 1
ATOM 850 C C . LEU A 1 101 ? 14.271 3.837 -22.676 1.00 93.69 101 LEU A C 1
ATOM 852 O O . LEU A 1 101 ? 13.664 4.051 -23.726 1.00 93.69 101 LEU A O 1
ATOM 856 N N . LYS A 1 102 ? 14.502 2.593 -22.236 1.00 92.56 102 LYS A N 1
ATOM 857 C CA . LYS A 1 102 ? 14.048 1.401 -22.964 1.00 92.56 102 LYS A CA 1
ATOM 858 C C . LYS A 1 102 ? 12.535 1.401 -23.153 1.00 92.56 102 LYS A C 1
ATOM 860 O O . LYS A 1 102 ? 12.070 1.054 -24.232 1.00 92.56 102 LYS A O 1
ATOM 865 N N . SER A 1 103 ? 11.760 1.835 -22.158 1.00 91.00 103 SER A N 1
ATOM 866 C CA . SER A 1 103 ? 10.300 1.905 -22.284 1.00 91.00 103 SER A CA 1
ATOM 867 C C . SER A 1 103 ? 9.820 2.907 -23.342 1.00 91.00 103 SER A C 1
ATOM 869 O O . SER A 1 103 ? 8.737 2.740 -23.901 1.00 91.00 103 SER A O 1
ATOM 871 N N . ARG A 1 104 ? 10.624 3.939 -23.632 1.00 91.81 104 ARG A N 1
ATOM 872 C CA . ARG A 1 104 ? 10.348 4.944 -24.668 1.00 91.81 104 ARG A CA 1
ATOM 873 C C . ARG A 1 104 ? 10.763 4.466 -26.056 1.00 91.81 104 ARG A C 1
ATOM 875 O O . ARG A 1 104 ? 10.034 4.725 -27.003 1.00 91.81 104 ARG A O 1
ATOM 882 N N . ILE A 1 105 ? 11.879 3.747 -26.165 1.00 91.88 105 ILE A N 1
ATOM 883 C CA . ILE A 1 105 ? 12.341 3.150 -27.430 1.00 91.88 105 ILE A CA 1
ATOM 884 C C . ILE A 1 105 ? 11.397 2.017 -27.850 1.00 91.88 105 ILE A C 1
ATOM 886 O O . ILE A 1 105 ? 10.896 1.981 -28.967 1.00 91.88 105 ILE A O 1
ATOM 890 N N . PHE A 1 106 ? 11.079 1.122 -26.919 1.00 90.12 106 PHE A N 1
ATOM 891 C CA . PHE A 1 106 ? 10.238 -0.052 -27.149 1.00 90.12 106 PHE A CA 1
ATOM 892 C C . PHE A 1 106 ? 8.769 0.209 -26.784 1.00 90.12 106 PHE A C 1
ATOM 894 O O . PHE A 1 106 ? 8.081 -0.654 -26.238 1.00 90.12 106 PHE A O 1
ATOM 901 N N . PHE A 1 107 ? 8.284 1.418 -27.080 1.00 86.75 107 PHE A N 1
ATOM 902 C CA . PHE A 1 107 ? 6.989 1.945 -26.636 1.00 86.75 107 PHE A CA 1
ATOM 903 C C . PHE A 1 107 ? 5.803 1.026 -26.975 1.00 86.75 107 PHE A C 1
ATOM 905 O O . PHE A 1 107 ? 4.938 0.780 -26.130 1.00 86.75 107 PHE A O 1
ATOM 912 N N . PHE A 1 108 ? 5.791 0.476 -28.194 1.00 88.38 108 PHE A N 1
ATOM 913 C CA . PHE A 1 108 ? 4.734 -0.405 -28.702 1.00 88.38 108 PHE A CA 1
ATOM 914 C C . PHE A 1 108 ? 5.031 -1.903 -28.530 1.00 88.38 108 PHE A C 1
ATOM 916 O O . PHE A 1 108 ? 4.259 -2.748 -28.986 1.00 88.38 108 PHE A O 1
ATOM 923 N N . CYS A 1 109 ? 6.121 -2.275 -27.855 1.00 85.12 109 CYS A N 1
ATOM 924 C CA . CYS A 1 109 ? 6.424 -3.682 -27.623 1.00 85.12 109 CYS A CA 1
ATOM 925 C C . CYS A 1 109 ? 5.419 -4.299 -26.643 1.00 85.12 109 CYS A C 1
ATOM 927 O O . CYS A 1 109 ? 5.065 -3.705 -25.626 1.00 85.12 109 CYS A O 1
ATOM 929 N N . ARG A 1 110 ? 4.963 -5.521 -26.941 1.00 82.56 110 ARG A N 1
ATOM 930 C CA . ARG A 1 110 ? 4.068 -6.298 -26.062 1.00 82.56 110 ARG A CA 1
ATOM 931 C C . ARG A 1 110 ? 4.821 -7.188 -25.078 1.00 82.56 110 ARG A C 1
ATOM 933 O O . ARG A 1 110 ? 4.254 -7.568 -24.060 1.00 82.56 110 ARG A O 1
ATOM 940 N N . ASN A 1 111 ? 6.086 -7.504 -25.366 1.00 80.62 111 ASN A N 1
ATOM 941 C CA . ASN A 1 111 ? 6.957 -8.259 -24.474 1.00 80.62 111 ASN A CA 1
ATOM 942 C C . ASN A 1 111 ? 7.882 -7.297 -23.708 1.00 80.62 111 ASN A C 1
ATOM 944 O O . ASN A 1 111 ? 8.825 -6.781 -24.296 1.00 80.62 111 ASN A O 1
ATOM 948 N N . PRO A 1 112 ? 7.645 -7.060 -22.410 1.00 78.06 112 PRO A N 1
ATOM 949 C CA . PRO A 1 112 ? 8.443 -6.143 -21.601 1.00 78.06 112 PRO A CA 1
ATOM 950 C C . PRO A 1 112 ? 9.674 -6.806 -20.960 1.00 78.06 112 PRO A C 1
ATOM 952 O O . PRO A 1 112 ? 10.382 -6.144 -20.198 1.00 78.06 112 PRO A O 1
ATOM 955 N N . LYS A 1 113 ? 9.937 -8.102 -21.205 1.00 81.44 113 LYS A N 1
ATOM 956 C CA . LYS A 1 113 ? 11.132 -8.781 -20.673 1.00 81.44 113 LYS A CA 1
ATOM 957 C C . LYS A 1 113 ? 12.395 -8.057 -21.156 1.00 81.44 113 LYS A C 1
ATOM 959 O O . LYS A 1 113 ? 12.535 -7.779 -22.339 1.00 81.44 113 LYS A O 1
ATOM 964 N N . GLY A 1 114 ? 13.297 -7.724 -20.231 1.00 79.56 114 GLY A N 1
ATOM 965 C CA . GLY A 1 114 ? 14.530 -6.973 -20.526 1.00 79.56 114 GLY A CA 1
ATOM 966 C C . GLY A 1 114 ? 14.345 -5.461 -20.750 1.00 79.56 114 GLY A C 1
ATOM 967 O O . GLY A 1 114 ? 15.345 -4.735 -20.825 1.00 79.56 114 GLY A O 1
ATOM 968 N N . ILE A 1 115 ? 13.092 -4.990 -20.807 1.00 84.38 115 ILE A N 1
ATOM 969 C CA . ILE A 1 115 ? 12.705 -3.575 -20.908 1.00 84.38 115 ILE A CA 1
ATOM 970 C C . ILE A 1 115 ? 12.346 -3.046 -19.521 1.00 84.38 115 ILE A C 1
ATOM 972 O O . ILE A 1 115 ? 12.953 -2.083 -19.066 1.00 84.38 115 ILE A O 1
ATOM 976 N N . LEU A 1 116 ? 11.401 -3.706 -18.845 1.00 85.25 116 LEU A N 1
ATOM 977 C CA . LEU A 1 116 ? 10.968 -3.371 -17.491 1.00 85.25 116 LEU A CA 1
ATOM 978 C C . LEU A 1 116 ? 11.520 -4.408 -16.510 1.00 85.25 116 LEU A C 1
ATOM 980 O O . LEU A 1 116 ? 11.368 -5.617 -16.712 1.00 85.25 116 LEU A O 1
ATOM 984 N N . PHE A 1 117 ? 12.161 -3.944 -15.440 1.00 84.12 117 PHE A N 1
ATOM 985 C CA . PHE A 1 117 ? 12.637 -4.824 -14.376 1.00 84.12 117 PHE A CA 1
ATOM 986 C C . PHE A 1 117 ? 11.447 -5.300 -13.547 1.00 84.12 117 PHE A C 1
ATOM 988 O O . PHE A 1 117 ? 10.759 -4.484 -12.963 1.00 84.12 117 PHE A O 1
ATOM 995 N N . ARG A 1 118 ? 11.178 -6.608 -13.533 1.00 76.44 118 ARG A N 1
ATOM 996 C CA . ARG A 1 118 ? 9.995 -7.193 -12.869 1.00 76.44 118 ARG A CA 1
ATOM 997 C C . ARG A 1 118 ? 10.317 -8.005 -11.622 1.00 76.44 118 ARG A C 1
ATOM 999 O O . ARG A 1 118 ? 9.431 -8.240 -10.817 1.00 76.44 118 ARG A O 1
ATOM 1006 N N . LYS A 1 119 ? 11.558 -8.478 -11.497 1.00 78.75 119 LYS A N 1
ATOM 1007 C CA . LYS A 1 119 ? 11.970 -9.291 -10.355 1.00 78.75 119 LYS A CA 1
ATOM 1008 C C . LYS A 1 119 ? 12.232 -8.368 -9.171 1.00 78.75 119 LYS A C 1
ATOM 1010 O O . LYS A 1 119 ? 13.082 -7.481 -9.279 1.00 78.75 119 LYS A O 1
ATOM 1015 N N . SER A 1 120 ? 11.504 -8.602 -8.085 1.00 74.56 120 SER A N 1
ATOM 1016 C CA . SER A 1 120 ? 11.708 -7.919 -6.813 1.00 74.56 120 SER A CA 1
ATOM 1017 C C . SER A 1 120 ? 13.138 -8.116 -6.295 1.00 74.56 120 SER A C 1
ATOM 1019 O O . SER A 1 120 ? 13.845 -9.056 -6.674 1.00 74.56 120 SER A O 1
ATOM 1021 N N . SER A 1 121 ? 13.588 -7.190 -5.454 1.00 83.19 121 SER A N 1
ATOM 1022 C CA . SER A 1 121 ? 14.778 -7.394 -4.634 1.00 83.19 121 SER A CA 1
ATOM 1023 C C . SER A 1 121 ? 14.341 -8.110 -3.362 1.00 83.19 121 SER A C 1
ATOM 1025 O O . SER A 1 121 ? 13.670 -7.489 -2.542 1.00 83.19 121 SER A O 1
ATOM 1027 N N . ASP A 1 122 ? 14.678 -9.391 -3.204 1.00 87.25 122 ASP A N 1
ATOM 1028 C CA . ASP A 1 122 ? 14.258 -10.177 -2.034 1.00 87.25 122 ASP A CA 1
ATOM 1029 C C . ASP A 1 122 ? 14.802 -9.555 -0.738 1.00 87.25 122 ASP A C 1
ATOM 1031 O O . ASP A 1 122 ? 14.033 -9.288 0.182 1.00 87.25 122 ASP A O 1
ATOM 1035 N N . ASP A 1 123 ? 16.081 -9.166 -0.725 1.00 89.44 123 ASP A N 1
ATOM 1036 C CA . ASP A 1 123 ? 16.707 -8.459 0.402 1.00 89.44 123 ASP A CA 1
ATOM 1037 C C . ASP A 1 123 ? 16.012 -7.125 0.703 1.00 89.44 123 ASP A C 1
ATOM 1039 O O . ASP A 1 123 ? 15.743 -6.785 1.853 1.00 89.44 123 ASP A O 1
ATOM 1043 N N . GLY A 1 124 ? 15.682 -6.362 -0.344 1.00 90.94 124 GLY A N 1
ATOM 1044 C CA . GLY A 1 124 ? 15.010 -5.072 -0.194 1.00 90.94 124 GLY A CA 1
ATOM 1045 C C . GLY A 1 124 ? 13.564 -5.213 0.280 1.00 90.94 124 GLY A C 1
ATOM 1046 O O . GLY A 1 124 ? 13.070 -4.382 1.036 1.00 90.94 124 GLY A O 1
ATOM 1047 N N . PHE A 1 125 ? 12.871 -6.267 -0.145 1.00 93.50 125 PHE A N 1
ATOM 1048 C CA . PHE A 1 125 ? 11.538 -6.608 0.339 1.00 93.50 125 PHE A CA 1
ATOM 1049 C C . PHE A 1 125 ? 11.575 -7.015 1.815 1.00 93.50 125 PHE A C 1
ATO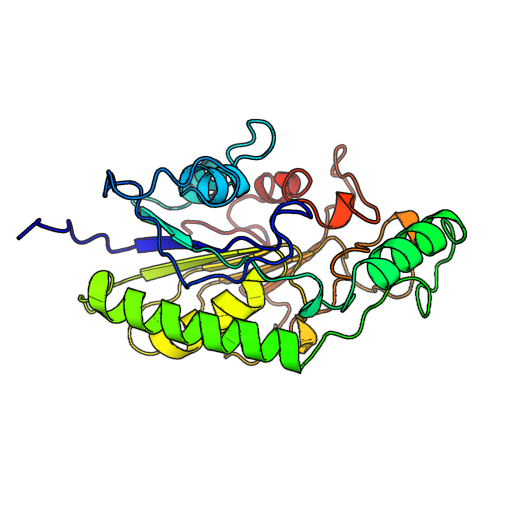M 1051 O O . PHE A 1 125 ? 10.847 -6.432 2.613 1.00 93.50 125 PHE A O 1
ATOM 1058 N N . ASN A 1 126 ? 12.471 -7.926 2.195 1.00 93.94 126 ASN A N 1
ATOM 1059 C CA . ASN A 1 126 ? 12.593 -8.404 3.573 1.00 93.94 126 ASN A CA 1
ATOM 1060 C C . ASN A 1 126 ? 13.016 -7.292 4.539 1.00 93.94 126 ASN A C 1
ATOM 1062 O O . ASN A 1 126 ? 12.452 -7.187 5.623 1.00 93.94 126 ASN A O 1
ATOM 1066 N N . LEU A 1 127 ? 13.925 -6.401 4.126 1.00 93.25 127 LEU A N 1
ATOM 1067 C CA . LEU A 1 127 ? 14.283 -5.212 4.908 1.00 93.25 127 LEU A CA 1
ATOM 1068 C C . LEU A 1 127 ? 13.055 -4.339 5.218 1.00 93.25 127 LEU A C 1
ATOM 1070 O O . LEU A 1 127 ? 12.895 -3.842 6.331 1.00 93.25 127 LEU A O 1
ATOM 1074 N N . ARG A 1 128 ? 12.172 -4.153 4.230 1.00 93.88 128 ARG A N 1
ATOM 1075 C CA . ARG A 1 128 ? 10.934 -3.379 4.396 1.00 93.88 128 ARG A CA 1
ATOM 1076 C C . ARG A 1 128 ? 9.962 -4.066 5.353 1.00 93.88 128 ARG A C 1
ATOM 1078 O O . ARG A 1 128 ? 9.369 -3.380 6.180 1.00 93.88 128 ARG A O 1
ATOM 1085 N N . VAL A 1 129 ? 9.840 -5.393 5.274 1.00 95.31 129 VAL A N 1
ATOM 1086 C CA . VAL A 1 129 ? 9.055 -6.196 6.228 1.00 95.31 129 VAL A CA 1
ATOM 1087 C C . VAL A 1 129 ? 9.616 -6.053 7.644 1.00 95.31 129 VAL A C 1
ATOM 1089 O O . VAL A 1 129 ? 8.864 -5.756 8.564 1.00 95.31 129 VAL A O 1
ATOM 1092 N N . GLU A 1 130 ? 10.933 -6.157 7.832 1.00 94.38 130 GLU A N 1
ATOM 1093 C CA . GLU A 1 130 ? 11.569 -6.000 9.148 1.00 94.38 130 GLU A CA 1
ATOM 1094 C C . GLU A 1 130 ? 11.309 -4.611 9.756 1.00 94.38 130 GLU A C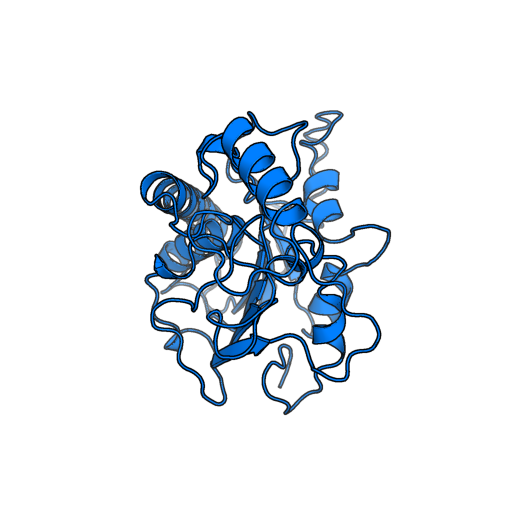 1
ATOM 1096 O O . GLU A 1 130 ? 11.000 -4.481 10.943 1.00 94.38 130 GLU A O 1
ATOM 1101 N N . ASN A 1 131 ? 11.371 -3.558 8.938 1.00 93.94 131 ASN A N 1
ATOM 1102 C CA . ASN A 1 131 ? 11.000 -2.214 9.375 1.00 93.94 131 ASN A CA 1
ATOM 1103 C C . ASN A 1 131 ? 9.505 -2.119 9.715 1.00 93.94 131 ASN A C 1
ATOM 1105 O O . ASN A 1 131 ? 9.149 -1.490 10.710 1.00 93.94 131 ASN A O 1
ATOM 1109 N N . GLY A 1 132 ? 8.644 -2.800 8.957 1.00 95.75 132 GLY A N 1
ATOM 1110 C CA . GLY A 1 132 ? 7.232 -2.989 9.290 1.00 95.75 132 GLY A CA 1
ATOM 1111 C C . GLY A 1 132 ? 7.022 -3.636 10.658 1.00 95.75 132 GLY A C 1
ATOM 1112 O O . GLY A 1 132 ? 6.230 -3.127 11.446 1.00 95.75 132 GLY A O 1
ATOM 1113 N N . ASN A 1 133 ? 7.786 -4.679 10.993 1.00 95.81 133 ASN A N 1
ATOM 1114 C CA . ASN A 1 133 ? 7.710 -5.342 12.300 1.00 95.81 133 ASN A CA 1
ATOM 1115 C C . ASN A 1 133 ? 8.007 -4.360 13.444 1.00 95.81 133 ASN A C 1
ATOM 1117 O O . ASN A 1 133 ? 7.253 -4.269 14.413 1.00 95.81 133 ASN A O 1
ATOM 1121 N N . LYS A 1 134 ? 9.072 -3.560 13.313 1.00 94.50 134 LYS A N 1
ATOM 1122 C CA . LYS A 1 134 ? 9.432 -2.534 14.311 1.00 94.50 134 LYS A CA 1
ATOM 1123 C C . LYS A 1 134 ? 8.311 -1.508 14.502 1.00 94.50 134 LYS A C 1
ATOM 1125 O O . LYS A 1 134 ? 8.053 -1.068 15.619 1.00 94.50 134 LYS A O 1
ATOM 1130 N N . ILE A 1 135 ? 7.623 -1.132 13.425 1.00 94.50 135 ILE A N 1
ATOM 1131 C CA . ILE A 1 135 ? 6.485 -0.204 13.479 1.00 94.50 135 ILE A CA 1
ATOM 1132 C C . ILE A 1 135 ? 5.257 -0.871 14.105 1.00 94.50 135 ILE A C 1
ATOM 1134 O O . ILE A 1 135 ? 4.589 -0.259 14.935 1.00 94.50 135 ILE A O 1
ATOM 1138 N N . GLY A 1 136 ? 4.984 -2.130 13.758 1.00 95.06 136 GLY A N 1
ATOM 1139 C CA . GLY A 1 136 ? 3.903 -2.925 14.338 1.00 95.06 136 GLY A CA 1
ATOM 1140 C C . GLY A 1 136 ? 4.022 -3.046 15.857 1.00 95.06 136 GLY A C 1
ATOM 1141 O O . GLY A 1 136 ? 3.025 -2.897 16.557 1.00 95.06 136 GLY A O 1
ATOM 1142 N N . GLN A 1 137 ? 5.242 -3.222 16.376 1.00 93.75 137 GLN A N 1
ATOM 1143 C CA . GLN A 1 137 ? 5.504 -3.232 17.822 1.00 93.75 137 GLN A CA 1
ATOM 1144 C C . GLN A 1 137 ? 5.126 -1.893 18.466 1.00 93.75 137 GLN A C 1
ATOM 1146 O O . GLN A 1 137 ? 4.321 -1.866 19.395 1.00 93.75 137 GLN A O 1
ATOM 1151 N N . LYS A 1 138 ? 5.596 -0.771 17.902 1.00 92.06 138 LYS A N 1
ATOM 1152 C CA . LYS A 1 138 ? 5.240 0.572 18.391 1.00 92.06 138 LYS A CA 1
ATOM 1153 C C . LYS A 1 138 ? 3.731 0.832 18.348 1.00 92.06 138 LYS A C 1
ATOM 1155 O O . LYS A 1 138 ? 3.202 1.458 19.261 1.00 92.06 138 LYS A O 1
ATOM 1160 N N . LEU A 1 139 ? 3.036 0.385 17.300 1.00 92.25 139 LEU A N 1
ATOM 1161 C CA . LEU A 1 139 ? 1.579 0.511 17.194 1.00 92.25 139 LEU A CA 1
ATOM 1162 C C . LEU A 1 139 ? 0.869 -0.272 18.301 1.00 92.25 139 LEU A C 1
ATOM 1164 O O . LEU A 1 139 ? -0.010 0.269 18.971 1.00 92.25 139 LEU A O 1
ATOM 1168 N N . LYS A 1 140 ? 1.287 -1.521 18.520 1.00 91.31 140 LYS A N 1
ATOM 1169 C CA . LYS A 1 140 ? 0.740 -2.390 19.564 1.00 91.31 140 LYS A CA 1
ATOM 1170 C C . LYS A 1 140 ? 0.886 -1.773 20.955 1.00 91.31 140 LYS A C 1
ATOM 1172 O O . LYS A 1 140 ? -0.067 -1.766 21.721 1.00 91.31 140 LYS A O 1
ATOM 1177 N N . GLU A 1 141 ? 2.059 -1.225 21.253 1.00 89.50 141 GLU A N 1
ATOM 1178 C CA . GLU A 1 141 ? 2.378 -0.656 22.567 1.00 89.50 141 GLU A CA 1
ATOM 1179 C C . GLU A 1 141 ? 1.697 0.693 22.826 1.00 89.50 141 GLU A C 1
ATOM 1181 O O . GLU A 1 141 ? 1.273 0.955 23.948 1.00 89.50 141 GLU A O 1
ATOM 1186 N N . ASN A 1 142 ? 1.594 1.555 21.807 1.00 86.44 142 ASN A N 1
ATOM 1187 C CA . ASN A 1 142 ? 1.197 2.954 22.006 1.00 86.44 142 ASN A CA 1
ATOM 1188 C C . ASN A 1 142 ? -0.241 3.273 21.574 1.00 86.44 142 ASN A C 1
ATOM 1190 O O . ASN A 1 142 ? -0.807 4.249 22.057 1.00 86.44 142 ASN A O 1
ATOM 1194 N N . TYR A 1 143 ? -0.827 2.487 20.666 1.00 85.44 143 TYR A N 1
ATOM 1195 C CA . TYR A 1 143 ? -2.138 2.782 20.076 1.00 85.44 143 TYR A CA 1
ATOM 1196 C C . TYR A 1 143 ? -3.157 1.668 20.316 1.00 85.44 143 TYR A C 1
ATOM 1198 O O . TYR A 1 143 ? -4.322 1.958 20.568 1.00 85.44 143 TYR A O 1
ATOM 1206 N N . PHE A 1 144 ? -2.743 0.399 20.256 1.00 86.56 144 PHE A N 1
ATOM 1207 C CA . PHE A 1 144 ? -3.660 -0.752 20.254 1.00 86.56 144 PHE A CA 1
ATOM 1208 C C . PHE A 1 144 ? -3.628 -1.511 21.583 1.00 86.56 144 PHE A C 1
ATOM 1210 O O . PHE A 1 144 ? -3.489 -2.729 21.632 1.00 86.56 144 PHE A O 1
ATOM 1217 N N . ILE A 1 145 ? -3.752 -0.755 22.675 1.00 72.31 145 ILE A N 1
ATOM 1218 C CA . ILE A 1 145 ? -3.710 -1.268 24.053 1.00 72.31 145 ILE A CA 1
ATOM 1219 C C . ILE A 1 145 ? -5.017 -2.012 24.409 1.00 72.31 145 ILE A C 1
ATOM 1221 O O . ILE A 1 145 ? -5.052 -2.804 25.347 1.00 72.31 145 ILE A O 1
ATOM 1225 N N . GLN A 1 146 ? -6.102 -1.767 23.665 1.00 69.19 146 GLN A N 1
ATOM 1226 C CA . GLN A 1 146 ? -7.426 -2.349 23.901 1.00 69.19 146 GLN A CA 1
ATOM 1227 C C . GLN A 1 146 ? -7.729 -3.516 22.954 1.00 69.19 146 GLN A C 1
ATOM 1229 O O . GLN A 1 146 ? -7.391 -3.473 21.769 1.00 69.19 146 GLN A O 1
ATOM 1234 N N . ASN A 1 147 ? -8.450 -4.514 23.474 1.00 62.81 147 ASN A N 1
ATOM 1235 C CA . ASN A 1 147 ? -8.714 -5.795 22.805 1.00 62.81 147 ASN A CA 1
ATOM 1236 C C . ASN A 1 147 ? -9.682 -5.732 21.605 1.00 62.81 147 ASN A C 1
ATOM 1238 O O . ASN A 1 147 ? -9.784 -6.716 20.882 1.00 62.81 147 ASN A O 1
ATOM 1242 N N . ASP A 1 148 ? -10.330 -4.591 21.344 1.00 80.12 148 ASP A N 1
ATOM 1243 C CA . ASP A 1 148 ? -11.351 -4.448 20.287 1.00 80.12 148 ASP A CA 1
ATOM 1244 C C . ASP A 1 148 ? -10.912 -3.511 19.150 1.00 80.12 148 ASP A C 1
ATOM 1246 O O . ASP A 1 148 ? -11.730 -2.889 18.465 1.00 80.12 148 ASP A O 1
ATOM 1250 N N . THR A 1 149 ? -9.600 -3.363 18.958 1.00 91.19 149 THR A N 1
ATOM 1251 C CA . THR A 1 149 ? -9.078 -2.458 17.936 1.00 91.19 149 THR A CA 1
ATOM 1252 C C . THR A 1 149 ? -9.251 -3.051 16.541 1.00 91.19 149 THR A C 1
ATOM 1254 O O . THR A 1 149 ? -8.669 -4.084 16.217 1.00 91.19 149 THR A O 1
ATOM 1257 N N . LYS A 1 150 ? -10.000 -2.361 15.682 1.00 93.75 150 LYS A N 1
ATOM 1258 C CA . LYS A 1 150 ? -10.135 -2.660 14.255 1.00 93.75 150 LYS A CA 1
ATOM 1259 C C . LYS A 1 150 ? -9.129 -1.856 13.457 1.00 93.75 150 LYS A C 1
ATOM 1261 O O . LYS A 1 150 ? -8.957 -0.660 13.704 1.00 93.75 150 LYS A O 1
ATOM 1266 N N . ILE A 1 151 ? -8.515 -2.464 12.448 1.00 95.56 151 ILE A N 1
ATOM 1267 C CA . ILE A 1 151 ? -7.610 -1.743 11.551 1.00 95.56 151 ILE A CA 1
ATOM 1268 C C . ILE A 1 151 ? -7.936 -1.977 10.077 1.00 95.56 151 ILE A C 1
ATOM 1270 O O . ILE A 1 151 ? -8.203 -3.094 9.638 1.00 95.56 151 ILE A O 1
ATOM 1274 N N . THR A 1 152 ? -7.879 -0.895 9.307 1.00 97.62 152 THR A N 1
ATOM 1275 C CA . THR A 1 152 ? -7.832 -0.902 7.845 1.00 97.62 152 THR A CA 1
ATOM 1276 C C . THR A 1 152 ? -6.447 -0.443 7.420 1.00 97.62 152 THR A C 1
ATOM 1278 O O . THR A 1 152 ? -5.960 0.582 7.895 1.00 97.62 152 THR A O 1
ATOM 1281 N N . LEU A 1 153 ? -5.821 -1.163 6.497 1.00 98.19 153 LEU A N 1
ATOM 1282 C CA . LEU A 1 153 ? -4.508 -0.816 5.967 1.00 98.19 153 LEU A CA 1
ATOM 1283 C C . LEU A 1 153 ? -4.638 -0.257 4.555 1.00 98.19 153 LEU A C 1
ATOM 1285 O O . LEU A 1 153 ? -5.308 -0.837 3.703 1.00 98.19 153 LEU A O 1
ATOM 1289 N N . VAL A 1 154 ? -3.953 0.850 4.293 1.00 97.81 154 VAL A N 1
ATOM 1290 C CA . VAL A 1 154 ? -3.856 1.472 2.973 1.00 97.81 154 VAL A CA 1
ATOM 1291 C C . VAL A 1 154 ? -2.388 1.635 2.648 1.00 97.81 154 VAL A C 1
ATOM 1293 O O . VAL A 1 154 ? -1.692 2.423 3.281 1.00 97.81 154 VAL A O 1
ATOM 1296 N N . CYS A 1 155 ? -1.892 0.904 1.659 1.00 97.06 155 CYS A N 1
ATOM 1297 C CA . CYS A 1 155 ? -0.482 0.963 1.300 1.00 97.06 155 CYS A CA 1
ATOM 1298 C C . CYS A 1 155 ? -0.283 1.276 -0.177 1.00 97.06 155 CYS A C 1
ATOM 1300 O O . CYS A 1 155 ? -1.083 0.878 -1.029 1.00 97.06 155 CYS A O 1
ATOM 1302 N N . HIS A 1 156 ? 0.829 1.937 -0.484 1.00 95.69 156 HIS A N 1
ATOM 1303 C CA . HIS A 1 156 ? 1.231 2.198 -1.856 1.00 95.69 156 HIS A CA 1
ATOM 1304 C C . HIS A 1 156 ? 2.677 1.769 -2.121 1.00 95.69 156 HIS A C 1
ATOM 1306 O O . HIS A 1 156 ? 3.578 2.068 -1.335 1.00 95.69 156 HIS A O 1
ATOM 1312 N N . SER A 1 157 ? 2.924 1.137 -3.274 1.00 94.12 157 SER A N 1
ATOM 1313 C CA . SER A 1 157 ? 4.276 0.831 -3.758 1.00 94.12 157 SER A CA 1
ATOM 1314 C C . SER A 1 157 ? 5.082 0.009 -2.741 1.00 94.12 157 SER A C 1
ATOM 1316 O O . SER A 1 157 ? 4.636 -1.054 -2.307 1.00 94.12 157 SER A O 1
ATOM 1318 N N . MET A 1 158 ? 6.258 0.493 -2.343 1.00 93.56 158 MET A N 1
ATOM 1319 C CA . MET A 1 158 ? 7.119 -0.114 -1.324 1.00 93.56 158 MET A CA 1
ATOM 1320 C C . MET A 1 158 ? 6.459 -0.252 0.052 1.00 93.56 158 MET A C 1
ATOM 1322 O O . MET A 1 158 ? 6.831 -1.146 0.813 1.00 93.56 158 MET A O 1
ATOM 1326 N N . GLY A 1 159 ? 5.475 0.599 0.362 1.00 95.50 159 GLY A N 1
ATOM 1327 C CA . GLY A 1 159 ? 4.738 0.562 1.623 1.00 95.50 159 GLY A CA 1
ATOM 1328 C C . GLY A 1 159 ? 3.987 -0.752 1.837 1.00 95.50 159 GLY A C 1
ATOM 1329 O O . GLY A 1 159 ? 3.682 -1.100 2.970 1.00 95.50 159 GLY A O 1
ATOM 1330 N N . PHE A 1 160 ? 3.743 -1.524 0.773 1.00 96.81 160 PHE A N 1
ATOM 1331 C CA . PHE A 1 160 ? 3.144 -2.853 0.869 1.00 96.81 160 PHE A CA 1
ATOM 1332 C C . PHE A 1 160 ? 3.964 -3.819 1.734 1.00 96.81 160 PHE A C 1
ATOM 1334 O O . PHE A 1 160 ? 3.414 -4.468 2.616 1.00 96.81 160 PHE A O 1
ATOM 1341 N N . ALA A 1 161 ? 5.284 -3.876 1.543 1.00 96.06 161 ALA A N 1
ATOM 1342 C CA . ALA A 1 161 ? 6.143 -4.753 2.339 1.00 96.06 161 ALA A CA 1
ATOM 1343 C C . ALA A 1 161 ? 6.189 -4.322 3.817 1.00 96.06 161 ALA A C 1
ATOM 1345 O O . ALA A 1 161 ? 6.156 -5.160 4.712 1.00 96.06 161 ALA A O 1
ATOM 1346 N N . VAL A 1 162 ? 6.183 -3.010 4.076 1.00 96.38 162 VAL A N 1
ATOM 1347 C CA . VAL A 1 162 ? 6.092 -2.455 5.438 1.00 96.38 162 VAL A CA 1
ATOM 1348 C C . VAL A 1 162 ? 4.756 -2.828 6.089 1.00 96.38 162 VAL A C 1
ATOM 1350 O O . VAL A 1 162 ? 4.727 -3.244 7.244 1.00 96.38 162 VAL A O 1
ATOM 1353 N N . ALA A 1 163 ? 3.653 -2.743 5.341 1.00 97.50 163 ALA A N 1
ATOM 1354 C CA . ALA A 1 163 ? 2.328 -3.131 5.813 1.00 97.50 163 ALA A CA 1
ATOM 1355 C C . ALA A 1 163 ? 2.261 -4.609 6.218 1.00 97.50 163 ALA A C 1
ATOM 1357 O O . ALA A 1 163 ? 1.661 -4.922 7.241 1.00 97.50 163 ALA A O 1
ATOM 1358 N N . LEU A 1 164 ? 2.908 -5.504 5.466 1.00 97.69 164 LEU A N 1
ATOM 1359 C CA . LEU A 1 164 ? 2.976 -6.924 5.822 1.00 97.69 164 LEU A CA 1
ATOM 1360 C C . LEU A 1 164 ? 3.687 -7.152 7.158 1.00 97.69 164 LEU A C 1
ATOM 1362 O O . LEU A 1 164 ? 3.147 -7.858 8.001 1.00 97.69 164 LEU A O 1
ATOM 1366 N N . GLY A 1 165 ? 4.821 -6.490 7.400 1.00 97.00 165 GLY A N 1
ATOM 1367 C CA . GLY A 1 165 ? 5.496 -6.597 8.698 1.00 97.00 165 GLY A CA 1
ATOM 1368 C C . GLY A 1 165 ? 4.657 -6.051 9.861 1.00 97.00 165 GLY A C 1
ATOM 1369 O O . GLY A 1 165 ? 4.624 -6.614 10.952 1.00 97.00 165 GLY A O 1
ATOM 1370 N N . ILE A 1 166 ? 3.888 -4.983 9.627 1.00 97.44 166 ILE A N 1
ATOM 1371 C CA . ILE A 1 166 ? 2.911 -4.509 10.619 1.00 97.44 166 ILE A CA 1
ATOM 1372 C C . ILE A 1 166 ? 1.857 -5.595 10.890 1.00 97.44 166 ILE A C 1
ATOM 1374 O O . ILE A 1 166 ? 1.543 -5.864 12.050 1.00 97.44 166 ILE A O 1
ATOM 1378 N N . CYS A 1 167 ? 1.337 -6.247 9.844 1.00 97.38 167 CYS A N 1
ATOM 1379 C CA . CYS A 1 167 ? 0.362 -7.328 9.996 1.00 97.38 167 CYS A CA 1
ATOM 1380 C C . CYS A 1 167 ? 0.922 -8.495 10.815 1.00 97.38 167 CYS A C 1
ATOM 1382 O O . CYS A 1 167 ? 0.224 -9.007 11.686 1.00 97.38 167 CYS A O 1
ATOM 1384 N N . ASP A 1 168 ? 2.172 -8.890 10.571 1.00 96.56 168 ASP A N 1
ATOM 1385 C CA . ASP A 1 168 ? 2.817 -10.014 11.257 1.00 96.56 168 ASP A CA 1
ATOM 1386 C C . ASP A 1 168 ? 2.890 -9.818 12.775 1.00 96.56 168 ASP A C 1
ATOM 1388 O O . ASP A 1 168 ? 2.757 -10.782 13.526 1.00 96.56 168 ASP A O 1
ATOM 1392 N N . ILE A 1 169 ? 3.044 -8.576 13.241 1.00 96.25 169 ILE A N 1
ATOM 1393 C CA . ILE A 1 169 ? 3.069 -8.257 14.675 1.00 96.25 169 ILE A CA 1
ATOM 1394 C C . ILE A 1 169 ? 1.667 -8.127 15.270 1.00 96.25 169 ILE A C 1
ATOM 1396 O O . ILE A 1 169 ? 1.436 -8.514 16.418 1.00 96.25 169 ILE A O 1
ATOM 1400 N N . LEU A 1 170 ? 0.728 -7.567 14.508 1.00 94.81 170 LEU A N 1
ATOM 1401 C CA . LEU A 1 170 ? -0.614 -7.254 15.000 1.00 94.81 170 LEU A CA 1
ATOM 1402 C C . LEU A 1 170 ? -1.613 -8.402 14.835 1.00 94.81 170 LEU A C 1
ATOM 1404 O O . LEU A 1 170 ? -2.717 -8.317 15.362 1.00 94.81 170 LEU A O 1
ATOM 1408 N N . ARG A 1 171 ? -1.234 -9.485 14.147 1.00 92.69 171 ARG A N 1
ATOM 1409 C CA . ARG A 1 171 ? -2.135 -10.547 13.667 1.00 92.69 171 ARG A CA 1
ATOM 1410 C C . ARG A 1 171 ? -3.078 -11.198 14.668 1.00 92.69 171 ARG A C 1
ATOM 1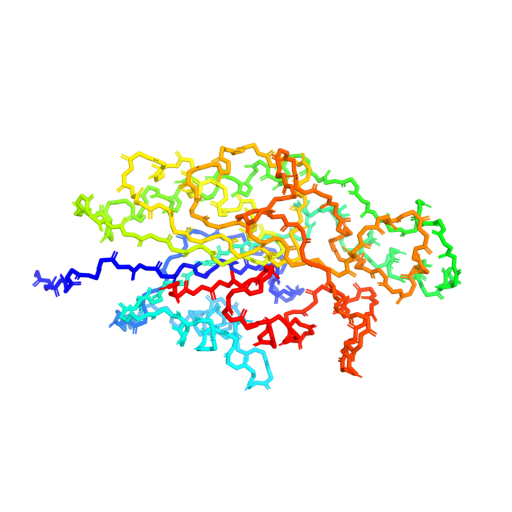412 O O . ARG A 1 171 ? -4.085 -11.765 14.241 1.00 92.69 171 ARG A O 1
ATOM 1419 N N . ASP A 1 172 ? -2.722 -11.145 15.943 1.00 90.06 172 ASP A N 1
ATOM 1420 C CA . ASP A 1 172 ? -3.449 -11.767 17.047 1.00 90.06 172 ASP A CA 1
ATOM 1421 C C . ASP A 1 172 ? -3.827 -10.716 18.115 1.00 90.06 172 ASP A C 1
ATOM 1423 O O . ASP A 1 172 ? -4.061 -11.043 19.273 1.00 90.06 172 ASP A O 1
ATOM 1427 N N . SER A 1 173 ? -3.805 -9.427 17.761 1.00 89.94 173 SER A N 1
ATOM 1428 C CA . SER A 1 173 ? -4.054 -8.299 18.677 1.00 89.94 173 SER A CA 1
ATOM 1429 C C . SER A 1 173 ? -5.058 -7.278 18.142 1.00 89.94 173 SER A C 1
ATOM 1431 O O . SER A 1 173 ? -5.437 -6.373 18.875 1.00 89.94 173 SER A O 1
ATOM 1433 N N . VAL A 1 174 ? -5.472 -7.400 16.880 1.00 92.81 174 VAL A N 1
ATOM 1434 C CA . VAL A 1 174 ? -6.431 -6.496 16.235 1.00 92.81 174 VAL A CA 1
ATOM 1435 C C . VAL A 1 174 ? -7.379 -7.283 15.338 1.00 92.81 174 VAL A C 1
ATOM 1437 O O . VAL A 1 174 ? -7.036 -8.353 14.831 1.00 92.81 174 VAL A O 1
ATOM 1440 N N . GLU A 1 175 ? -8.553 -6.721 15.089 1.00 93.69 175 GLU A N 1
ATOM 1441 C CA . GLU A 1 175 ? -9.455 -7.173 14.035 1.00 93.69 175 GLU A CA 1
ATOM 1442 C C . GLU A 1 175 ? -9.065 -6.486 12.718 1.00 93.69 175 GLU A C 1
ATOM 1444 O O . GLU A 1 175 ? -9.156 -5.263 12.573 1.00 93.69 175 GLU A O 1
ATOM 1449 N N . PHE A 1 176 ? -8.622 -7.260 11.731 1.00 95.50 176 PHE A N 1
ATOM 1450 C CA . PHE A 1 176 ? -8.330 -6.709 10.414 1.00 95.50 176 PHE A CA 1
ATOM 1451 C C . PHE A 1 176 ? -9.602 -6.577 9.581 1.00 95.50 176 PHE A C 1
ATOM 1453 O O . PHE A 1 176 ? -10.260 -7.563 9.251 1.00 95.50 176 PHE A O 1
ATOM 1460 N N . LYS A 1 177 ? -9.912 -5.348 9.179 1.00 95.12 177 LYS A N 1
ATOM 1461 C CA . LYS A 1 177 ? -11.075 -5.048 8.350 1.00 95.12 177 LYS A CA 1
ATOM 1462 C C . LYS A 1 177 ? -10.722 -5.126 6.870 1.00 95.12 177 LYS A C 1
ATOM 1464 O O . LYS A 1 177 ? -10.912 -6.159 6.242 1.00 95.12 177 LYS A O 1
ATOM 1469 N N . ASP A 1 178 ? -10.133 -4.068 6.327 1.00 96.94 178 ASP A N 1
ATOM 1470 C CA . ASP A 1 178 ? -9.851 -3.970 4.895 1.00 96.94 178 ASP A CA 1
ATOM 1471 C C . ASP A 1 178 ? -8.355 -3.748 4.635 1.00 96.94 178 ASP A C 1
ATOM 1473 O O . ASP A 1 178 ? -7.687 -3.015 5.368 1.00 96.94 178 ASP A O 1
ATOM 1477 N N . PHE A 1 179 ? -7.830 -4.332 3.556 1.00 98.00 179 PHE A N 1
ATOM 1478 C CA . PHE A 1 179 ? -6.477 -4.075 3.061 1.00 98.00 179 PHE A CA 1
ATOM 1479 C C . PHE A 1 179 ? -6.523 -3.542 1.624 1.00 98.00 179 PHE A C 1
ATOM 1481 O O . PHE A 1 179 ? -6.812 -4.260 0.666 1.00 98.00 179 PHE A O 1
ATOM 1488 N N . ILE A 1 180 ? -6.233 -2.251 1.478 1.00 97.31 180 ILE A N 1
ATOM 1489 C CA . ILE A 1 180 ? -6.244 -1.496 0.225 1.00 97.31 180 ILE A CA 1
ATOM 1490 C C . ILE A 1 180 ? -4.807 -1.370 -0.280 1.00 97.31 180 ILE A C 1
ATOM 1492 O O . ILE A 1 180 ? -3.981 -0.657 0.293 1.00 97.31 180 ILE A O 1
ATOM 1496 N N . ILE A 1 181 ? -4.506 -2.058 -1.378 1.00 96.69 181 ILE A N 1
ATOM 1497 C CA . ILE A 1 181 ? -3.140 -2.231 -1.870 1.00 96.69 181 ILE A CA 1
ATOM 1498 C C . ILE A 1 181 ? -3.004 -1.568 -3.241 1.00 96.69 181 ILE A C 1
ATOM 1500 O O . ILE A 1 181 ? -3.586 -2.023 -4.227 1.00 96.69 181 ILE A O 1
ATOM 1504 N N . LEU A 1 182 ? -2.228 -0.485 -3.311 1.00 94.38 182 LEU A N 1
ATOM 1505 C CA . LEU A 1 182 ? -2.050 0.338 -4.509 1.00 94.38 182 LEU A CA 1
ATOM 1506 C C . LEU A 1 182 ? -0.647 0.133 -5.098 1.00 94.38 182 LEU A C 1
ATOM 1508 O O . LEU A 1 182 ? 0.355 0.352 -4.419 1.00 94.38 182 LEU A O 1
ATOM 1512 N N . SER A 1 183 ? -0.548 -0.249 -6.372 1.00 92.19 183 SER A N 1
ATOM 1513 C CA . SER A 1 183 ? 0.738 -0.429 -7.078 1.00 92.19 183 SER A CA 1
ATOM 1514 C C . SER A 1 183 ? 1.854 -1.173 -6.297 1.00 92.19 183 SER A C 1
ATOM 1516 O O . SER A 1 183 ? 3.002 -0.726 -6.357 1.00 92.19 183 SER A O 1
ATOM 1518 N N . PRO A 1 184 ? 1.599 -2.269 -5.557 1.00 93.75 184 PRO A N 1
ATOM 1519 C CA . PRO A 1 184 ? 2.586 -2.883 -4.668 1.00 93.75 184 PRO A CA 1
ATOM 1520 C C . PRO A 1 184 ? 3.875 -3.270 -5.398 1.00 93.75 184 PRO A C 1
ATOM 1522 O O . PRO A 1 184 ? 3.849 -3.784 -6.521 1.00 93.75 184 PRO A O 1
ATOM 1525 N N . GLU A 1 185 ? 5.007 -3.057 -4.733 1.00 91.94 185 GLU A N 1
ATOM 1526 C CA . GLU A 1 185 ? 6.297 -3.579 -5.174 1.00 91.94 185 GLU A CA 1
ATOM 1527 C C . GLU A 1 185 ? 6.572 -4.931 -4.504 1.00 91.94 185 GLU A C 1
ATOM 1529 O O . GLU A 1 185 ? 6.422 -5.068 -3.292 1.00 91.94 185 GLU A O 1
ATOM 1534 N N . GLY A 1 186 ? 6.984 -5.934 -5.287 1.00 89.50 186 GLY A N 1
ATOM 1535 C CA . GLY A 1 186 ? 7.302 -7.267 -4.759 1.00 89.50 186 GLY A CA 1
ATOM 1536 C C . GLY A 1 186 ? 6.088 -8.047 -4.254 1.00 89.50 186 GLY A C 1
ATOM 1537 O O . GLY A 1 186 ? 6.204 -8.839 -3.327 1.00 89.50 186 GLY A O 1
ATOM 1538 N N . ALA A 1 187 ? 4.916 -7.824 -4.850 1.00 90.00 187 ALA A N 1
ATOM 1539 C CA . ALA A 1 187 ? 3.668 -8.509 -4.509 1.00 90.00 187 ALA A CA 1
ATOM 1540 C C . ALA A 1 187 ? 3.770 -10.054 -4.504 1.00 90.00 187 ALA A C 1
ATOM 1542 O O . ALA A 1 187 ? 3.100 -10.725 -3.720 1.00 90.00 187 ALA A O 1
ATOM 1543 N N . ASP A 1 188 ? 4.638 -10.625 -5.335 1.00 89.25 188 ASP A N 1
ATOM 1544 C CA . ASP A 1 188 ? 4.925 -12.060 -5.424 1.00 89.25 188 ASP A CA 1
ATOM 1545 C C . ASP A 1 188 ? 5.707 -12.619 -4.217 1.00 89.25 188 ASP A C 1
ATOM 1547 O O . ASP A 1 188 ? 5.653 -13.823 -3.936 1.00 89.25 188 ASP A O 1
ATOM 1551 N N . ASN A 1 189 ? 6.371 -11.751 -3.454 1.00 90.62 189 ASN A N 1
ATOM 1552 C CA . ASN A 1 189 ? 7.072 -12.108 -2.221 1.00 90.62 189 ASN A CA 1
ATOM 1553 C C . ASN A 1 189 ? 6.170 -12.077 -0.981 1.00 90.62 189 ASN A C 1
ATOM 1555 O O . ASN A 1 189 ? 6.602 -12.503 0.086 1.00 90.62 189 ASN A O 1
ATOM 1559 N N . ALA A 1 190 ? 4.917 -11.629 -1.104 1.00 89.50 190 ALA A N 1
ATOM 1560 C CA . ALA A 1 190 ? 3.987 -11.569 0.018 1.00 89.50 190 ALA A CA 1
ATOM 1561 C C . ALA A 1 190 ? 3.753 -12.951 0.643 1.00 89.50 190 ALA A C 1
ATOM 1563 O O . ALA A 1 190 ? 3.556 -13.940 -0.068 1.00 89.50 190 ALA A O 1
ATOM 1564 N N . ARG A 1 191 ? 3.744 -13.025 1.971 1.00 90.12 191 ARG A N 1
ATOM 1565 C CA . ARG A 1 191 ? 3.405 -14.236 2.723 1.00 90.12 191 ARG A CA 1
ATOM 1566 C C . ARG A 1 191 ? 2.508 -13.820 3.880 1.00 90.12 191 ARG A C 1
ATOM 1568 O O . ARG A 1 191 ? 3.003 -13.363 4.897 1.00 90.12 191 ARG A O 1
ATOM 1575 N N . PHE A 1 192 ? 1.198 -13.917 3.691 1.00 94.06 192 PHE A N 1
ATOM 1576 C CA . PHE A 1 192 ? 0.221 -13.598 4.727 1.00 94.06 192 PHE A CA 1
ATOM 1577 C C . PHE A 1 192 ? -1.067 -14.392 4.501 1.00 94.06 192 PHE A C 1
ATOM 1579 O O . PHE A 1 192 ? -1.374 -14.771 3.369 1.00 94.06 192 PHE A O 1
ATOM 1586 N N . ASP A 1 193 ? -1.807 -14.646 5.577 1.00 94.62 193 ASP A N 1
ATOM 1587 C CA . ASP A 1 193 ? -3.128 -15.263 5.505 1.00 94.62 193 ASP A CA 1
ATOM 1588 C C . ASP A 1 193 ? -4.199 -14.194 5.267 1.00 94.62 193 ASP A C 1
ATOM 1590 O O . ASP A 1 193 ? -4.666 -13.525 6.189 1.00 94.62 193 ASP A O 1
ATOM 1594 N N . TRP A 1 194 ? -4.589 -14.036 4.003 1.00 95.88 194 TRP A N 1
ATOM 1595 C CA . TRP A 1 194 ? -5.572 -13.037 3.581 1.00 95.88 194 TRP A CA 1
ATOM 1596 C C . TRP A 1 194 ? -6.961 -13.247 4.187 1.00 95.88 194 TRP A C 1
ATOM 1598 O O . TRP A 1 194 ? -7.724 -12.289 4.254 1.00 95.88 194 TRP A O 1
ATOM 1608 N N . THR A 1 195 ? -7.278 -14.449 4.687 1.00 94.25 195 THR A N 1
ATOM 1609 C CA . THR A 1 195 ? -8.575 -14.730 5.327 1.00 94.25 195 THR A CA 1
ATOM 1610 C C . THR A 1 195 ? -8.761 -14.017 6.665 1.00 94.25 195 THR A C 1
ATOM 1612 O O . THR A 1 195 ? -9.881 -13.928 7.159 1.00 94.25 195 THR A O 1
ATOM 1615 N N . LYS A 1 196 ? -7.680 -13.465 7.233 1.00 95.25 196 LYS A N 1
ATOM 1616 C CA . LYS A 1 196 ? -7.747 -12.609 8.421 1.00 95.25 196 LYS A CA 1
ATOM 1617 C C . LYS A 1 196 ? -8.422 -11.263 8.157 1.00 95.25 196 LYS A C 1
ATOM 1619 O O . LYS A 1 196 ? -8.876 -10.649 9.113 1.00 95.25 196 LYS A O 1
ATOM 1624 N N . PHE A 1 197 ? -8.460 -10.802 6.907 1.00 96.56 197 PHE A N 1
ATOM 1625 C CA . PHE A 1 197 ? -9.126 -9.559 6.524 1.00 96.56 197 PHE A CA 1
ATOM 1626 C C . PHE A 1 197 ? -10.562 -9.830 6.076 1.00 96.56 197 PHE A C 1
ATOM 1628 O O . PHE A 1 197 ? -10.834 -10.825 5.406 1.00 96.56 197 PHE A O 1
ATOM 1635 N N . GLN A 1 198 ? -11.463 -8.891 6.362 1.00 95.19 198 GLN A N 1
ATOM 1636 C CA . GLN A 1 198 ? -12.801 -8.873 5.777 1.00 95.19 198 GLN A CA 1
ATOM 1637 C C . GLN A 1 198 ? -12.733 -8.666 4.256 1.00 95.19 198 GLN A C 1
ATOM 1639 O O . GLN A 1 198 ? -13.383 -9.408 3.522 1.00 95.19 198 GLN A O 1
ATOM 1644 N N . HIS A 1 199 ? -11.925 -7.706 3.782 1.00 96.38 199 HIS A N 1
ATOM 1645 C CA . HIS A 1 199 ? -11.648 -7.539 2.352 1.00 96.38 199 HIS A CA 1
ATOM 1646 C C . HIS A 1 199 ? -10.185 -7.232 2.038 1.00 96.38 199 HIS A C 1
ATOM 1648 O O . HIS A 1 199 ? -9.518 -6.473 2.741 1.00 96.38 199 HIS A O 1
ATOM 1654 N N . VAL A 1 200 ? -9.697 -7.748 0.908 1.00 97.44 200 VAL A N 1
ATOM 1655 C CA . VAL A 1 200 ? -8.344 -7.462 0.403 1.00 97.44 200 VAL A CA 1
ATOM 1656 C C . VAL A 1 200 ? -8.392 -7.099 -1.072 1.00 97.44 200 VAL A C 1
ATOM 1658 O O . VAL A 1 200 ? -8.655 -7.935 -1.938 1.00 97.44 200 VAL A O 1
ATOM 1661 N N . TRP A 1 201 ? -8.070 -5.846 -1.384 1.00 95.94 201 TRP A N 1
ATOM 1662 C CA . TRP A 1 201 ? -8.146 -5.329 -2.744 1.00 95.94 201 TRP A CA 1
ATOM 1663 C C . TRP A 1 201 ? -6.800 -4.826 -3.240 1.00 95.94 201 TRP A C 1
ATOM 1665 O O . TRP A 1 201 ? -6.272 -3.816 -2.775 1.00 95.94 201 TRP A O 1
ATOM 1675 N N . HIS A 1 202 ? -6.274 -5.502 -4.262 1.00 94.06 202 HIS A N 1
ATOM 1676 C CA . HIS A 1 202 ? -5.108 -5.051 -5.017 1.00 94.06 202 HIS A CA 1
ATOM 1677 C C . HIS A 1 202 ? -5.551 -4.221 -6.216 1.00 94.06 202 HIS A C 1
ATOM 1679 O O . HIS A 1 202 ? -5.878 -4.763 -7.270 1.00 94.06 202 HIS A O 1
ATOM 1685 N N . TYR A 1 203 ? -5.516 -2.897 -6.085 1.00 91.94 203 TYR A N 1
ATOM 1686 C CA . TYR A 1 203 ? -5.754 -1.994 -7.205 1.00 91.94 203 TYR A CA 1
ATOM 1687 C C . TYR A 1 203 ? -4.503 -1.924 -8.067 1.00 91.94 203 TYR A C 1
ATOM 1689 O O . TYR A 1 203 ? -3.486 -1.323 -7.711 1.00 91.94 203 TYR A O 1
ATOM 1697 N N . SER A 1 204 ? -4.586 -2.568 -9.223 1.00 83.81 204 SER A N 1
ATOM 1698 C CA . SER A 1 204 ? -3.493 -2.693 -10.165 1.00 83.81 204 SER A CA 1
ATOM 1699 C C . SER A 1 204 ? -3.759 -1.884 -11.427 1.00 83.81 204 SER A C 1
ATOM 1701 O O . SER A 1 204 ? -4.858 -1.863 -11.988 1.00 83.81 204 SER A O 1
ATOM 1703 N N . SER A 1 205 ? -2.693 -1.316 -11.982 1.00 77.75 205 SER A N 1
ATOM 1704 C CA . SER A 1 205 ? -2.702 -0.790 -13.348 1.00 77.75 205 SER A CA 1
ATOM 1705 C C . SER A 1 205 ? -2.894 -1.875 -14.424 1.00 77.75 205 SER A C 1
ATOM 1707 O O . SER A 1 205 ? -3.042 -1.550 -15.608 1.00 77.75 205 SER A O 1
ATOM 1709 N N . SER A 1 206 ? -2.945 -3.160 -14.044 1.00 68.81 206 SER A N 1
ATOM 1710 C CA . SER A 1 206 ? -3.143 -4.307 -14.931 1.00 68.81 206 SER A CA 1
ATOM 1711 C C . SER A 1 206 ? -4.305 -5.203 -14.476 1.00 68.81 206 SER A C 1
ATOM 1713 O O . SER A 1 206 ? -4.267 -5.798 -13.407 1.00 68.81 206 SER A O 1
ATOM 1715 N N . TRP A 1 207 ? -5.337 -5.340 -15.316 1.00 55.47 207 TRP A N 1
ATOM 1716 C CA . TRP A 1 207 ? -6.356 -6.394 -15.195 1.00 55.47 207 TRP A CA 1
ATOM 1717 C C . TRP A 1 207 ? -5.921 -7.588 -16.044 1.00 55.47 207 TRP A C 1
ATOM 1719 O O . TRP A 1 207 ? -5.497 -7.350 -17.173 1.00 55.47 207 TRP A O 1
ATOM 1729 N N . LYS A 1 208 ? -6.045 -8.819 -15.520 1.00 50.75 208 LYS A N 1
ATOM 1730 C CA . LYS A 1 208 ? -5.952 -10.126 -16.215 1.00 50.75 208 LYS A CA 1
ATOM 1731 C C . LYS A 1 208 ? -5.024 -10.159 -17.455 1.00 50.75 208 LYS A C 1
ATOM 1733 O O . LYS A 1 208 ? -5.363 -9.663 -18.522 1.00 50.75 208 LYS A O 1
ATOM 1738 N N . ASN A 1 209 ? -3.896 -10.870 -17.343 1.00 47.84 209 ASN A N 1
ATOM 1739 C CA . ASN A 1 209 ? -2.869 -11.086 -18.382 1.00 47.84 209 ASN A CA 1
ATOM 1740 C C . ASN A 1 209 ? -1.924 -9.900 -18.666 1.00 47.84 209 ASN A C 1
ATOM 1742 O O . ASN A 1 209 ? -1.926 -9.281 -19.729 1.00 47.84 209 ASN A O 1
ATOM 1746 N N . ASN A 1 210 ? -0.941 -9.732 -17.777 1.00 50.38 210 ASN A N 1
ATOM 1747 C CA . ASN A 1 210 ? 0.284 -8.933 -17.968 1.00 50.38 210 ASN A CA 1
ATOM 1748 C C . ASN A 1 210 ? 1.142 -9.276 -19.204 1.00 50.38 210 ASN A C 1
ATOM 1750 O O . ASN A 1 210 ? 2.198 -8.668 -19.412 1.00 50.38 210 ASN A O 1
ATOM 1754 N N . ARG A 1 211 ? 0.756 -10.288 -19.987 1.00 46.94 211 ARG A N 1
ATOM 1755 C CA . ARG A 1 211 ? 1.554 -10.815 -21.098 1.00 46.94 211 ARG A CA 1
ATOM 1756 C C . ARG A 1 211 ? 1.330 -10.080 -22.426 1.00 46.94 211 ARG A C 1
ATOM 1758 O O . ARG A 1 211 ? 2.092 -10.332 -23.349 1.00 46.94 211 ARG A O 1
ATOM 1765 N N . TYR A 1 212 ? 0.360 -9.157 -22.516 1.00 50.69 212 TYR A N 1
ATOM 1766 C CA . TYR A 1 212 ? -0.007 -8.534 -23.804 1.00 50.69 212 TYR A CA 1
ATOM 1767 C C . TYR A 1 212 ? -0.223 -7.013 -23.796 1.00 50.69 212 TYR A C 1
ATOM 1769 O O . TYR A 1 212 ? -0.584 -6.448 -24.831 1.00 50.69 212 TYR A O 1
ATOM 1777 N N . ARG A 1 213 ? 0.007 -6.307 -22.680 1.00 66.31 213 ARG A N 1
ATOM 1778 C CA . ARG A 1 213 ? -0.084 -4.836 -22.684 1.00 66.31 213 ARG A CA 1
ATOM 1779 C C . ARG A 1 213 ? 1.171 -4.220 -23.295 1.00 66.31 213 ARG A C 1
ATOM 1781 O O . ARG A 1 213 ? 2.285 -4.605 -22.952 1.00 66.31 213 ARG A O 1
ATOM 1788 N N . LEU A 1 214 ? 0.975 -3.237 -24.172 1.00 84.31 214 LEU A N 1
ATOM 1789 C CA . LEU A 1 214 ? 2.053 -2.395 -24.695 1.00 84.31 214 LEU A CA 1
ATOM 1790 C C . LEU A 1 214 ? 2.871 -1.831 -23.527 1.00 84.31 214 LEU A C 1
ATOM 1792 O O . LEU A 1 214 ? 2.287 -1.395 -22.532 1.00 84.31 214 LEU A O 1
ATOM 1796 N N . VAL A 1 215 ? 4.197 -1.830 -23.646 1.00 86.06 215 VAL A N 1
ATOM 1797 C CA . VAL A 1 215 ? 5.131 -1.277 -22.652 1.00 86.06 215 VAL A CA 1
ATOM 1798 C C . VAL A 1 215 ? 4.708 0.124 -22.206 1.00 86.06 215 VAL A C 1
ATOM 1800 O O . VAL A 1 215 ? 4.699 0.414 -21.012 1.00 86.06 215 VAL A O 1
ATOM 1803 N N . CYS A 1 216 ? 4.244 0.963 -23.133 1.00 86.25 216 CYS A N 1
ATOM 1804 C CA . CYS A 1 216 ? 3.771 2.314 -22.843 1.00 86.25 216 CYS A CA 1
ATOM 1805 C C . CYS A 1 216 ? 2.549 2.420 -21.919 1.00 86.25 216 CYS A C 1
ATOM 1807 O O . CYS A 1 216 ? 2.221 3.522 -21.488 1.00 86.25 216 CYS A O 1
ATOM 1809 N N . ARG A 1 217 ? 1.867 1.308 -21.619 1.00 86.44 217 ARG A N 1
ATOM 1810 C CA . ARG A 1 217 ? 0.701 1.240 -20.723 1.00 86.44 217 ARG A CA 1
ATOM 1811 C C . ARG A 1 217 ? 0.993 0.501 -19.416 1.00 86.44 217 ARG A C 1
ATOM 1813 O O . ARG A 1 217 ? 0.073 0.287 -18.629 1.00 86.44 217 ARG A O 1
ATOM 1820 N N . GLN A 1 218 ? 2.233 0.072 -19.199 1.00 87.50 218 GLN A N 1
ATOM 1821 C CA . GLN A 1 218 ? 2.629 -0.671 -18.005 1.00 87.50 218 GLN A CA 1
ATOM 1822 C C . GLN A 1 218 ? 3.219 0.254 -16.941 1.00 87.50 218 GLN A C 1
ATOM 1824 O O . GLN A 1 218 ? 3.789 1.298 -17.262 1.00 87.50 218 GLN A O 1
ATOM 1829 N N . ASP A 1 219 ? 3.079 -0.155 -15.681 1.00 89.94 219 ASP A N 1
ATOM 1830 C CA . ASP A 1 219 ? 3.880 0.379 -14.582 1.00 89.94 219 ASP A CA 1
ATOM 1831 C C . ASP A 1 219 ? 5.341 -0.012 -14.813 1.00 89.94 219 ASP A C 1
ATOM 1833 O O . ASP A 1 219 ? 5.649 -1.189 -15.004 1.00 89.94 219 ASP A O 1
ATOM 1837 N N . GLY A 1 220 ? 6.211 0.990 -14.875 1.00 89.44 220 GLY A N 1
ATOM 1838 C CA . GLY A 1 220 ? 7.646 0.812 -15.036 1.00 89.44 220 GLY A CA 1
ATOM 1839 C C . GLY A 1 220 ? 8.456 1.137 -13.786 1.00 89.44 220 GLY A C 1
ATOM 1840 O O . GLY A 1 220 ? 9.668 0.946 -13.837 1.00 89.44 220 GLY A O 1
ATOM 1841 N N . ILE A 1 221 ? 7.801 1.609 -12.716 1.00 90.62 221 ILE A N 1
ATOM 1842 C CA . ILE A 1 221 ? 8.387 1.901 -11.400 1.00 90.62 221 ILE A CA 1
ATOM 1843 C C . ILE A 1 221 ? 8.332 0.654 -10.517 1.00 90.62 221 ILE A C 1
ATOM 1845 O O . ILE A 1 221 ? 9.348 0.222 -9.983 1.00 90.62 221 ILE A O 1
ATOM 1849 N N . ALA A 1 222 ? 7.153 0.044 -10.410 1.00 88.50 222 ALA A N 1
ATOM 1850 C CA . ALA A 1 222 ? 6.957 -1.244 -9.761 1.00 88.50 222 ALA A CA 1
ATOM 1851 C C . ALA A 1 222 ? 6.108 -2.109 -10.689 1.00 88.50 222 ALA A C 1
ATOM 1853 O O . ALA A 1 222 ? 4.883 -2.120 -10.578 1.00 88.50 222 ALA A O 1
ATOM 1854 N N . PRO A 1 223 ? 6.706 -2.798 -11.674 1.00 84.00 223 PRO A N 1
ATOM 1855 C CA . PRO A 1 223 ? 5.927 -3.603 -12.600 1.00 84.00 223 PRO A CA 1
ATOM 1856 C C . PRO A 1 223 ? 5.038 -4.606 -11.868 1.00 84.00 223 PRO A C 1
ATOM 1858 O O . PRO A 1 223 ? 5.512 -5.510 -11.185 1.00 84.00 223 PRO A O 1
ATOM 1861 N N . GLN A 1 224 ? 3.733 -4.409 -12.020 1.00 85.62 224 GLN A N 1
ATOM 1862 C CA . GLN A 1 224 ? 2.725 -5.068 -11.203 1.00 85.62 224 GLN A CA 1
ATOM 1863 C C . GLN A 1 224 ? 2.716 -6.573 -11.446 1.00 85.62 224 GLN A C 1
ATOM 1865 O O . GLN A 1 224 ? 2.738 -7.008 -12.597 1.00 85.62 224 GLN A O 1
ATOM 1870 N N . VAL A 1 225 ? 2.626 -7.364 -10.383 1.00 84.94 225 VAL A N 1
ATOM 1871 C CA . VAL A 1 225 ? 2.456 -8.824 -10.415 1.00 84.94 225 VAL A CA 1
ATOM 1872 C C . VAL A 1 225 ? 1.321 -9.217 -9.464 1.00 84.94 225 VAL A C 1
ATOM 1874 O O . VAL A 1 225 ? 1.008 -8.432 -8.570 1.00 84.94 225 VAL A O 1
ATOM 1877 N N . PRO A 1 226 ? 0.663 -10.376 -9.656 1.00 87.56 226 PRO A N 1
ATOM 1878 C CA . PRO A 1 226 ? -0.317 -10.866 -8.692 1.00 87.56 226 PRO A CA 1
ATOM 1879 C C . PRO A 1 226 ? 0.290 -10.995 -7.294 1.00 87.56 226 PRO A C 1
ATOM 1881 O O . PRO A 1 226 ? 1.431 -11.442 -7.163 1.00 87.56 226 PRO A O 1
ATOM 1884 N N . ILE A 1 227 ? -0.484 -10.637 -6.271 1.00 91.69 227 ILE A N 1
ATOM 1885 C CA . ILE A 1 227 ? -0.100 -10.876 -4.881 1.00 91.69 227 ILE A CA 1
ATOM 1886 C C . ILE A 1 227 ? -0.133 -12.378 -4.609 1.00 91.69 227 ILE A C 1
ATOM 1888 O O . ILE A 1 227 ? -1.092 -13.066 -4.961 1.00 91.69 227 ILE A O 1
ATOM 1892 N N . HIS A 1 228 ? 0.930 -12.895 -4.002 1.00 91.44 228 HIS A N 1
ATOM 1893 C CA . HIS A 1 228 ? 1.019 -14.312 -3.682 1.00 91.44 228 HIS A CA 1
ATOM 1894 C C . HIS A 1 228 ? -0.077 -14.734 -2.690 1.00 91.44 228 HIS A C 1
ATOM 1896 O O . HIS A 1 228 ? -0.304 -14.082 -1.673 1.00 91.44 228 HIS A O 1
ATOM 1902 N N . GLY A 1 229 ? -0.770 -15.832 -2.998 1.00 91.31 229 GLY A N 1
ATOM 1903 C CA . GLY A 1 229 ? -1.844 -16.384 -2.167 1.00 91.31 229 GLY A CA 1
ATOM 1904 C C . GLY A 1 229 ? -3.180 -15.633 -2.224 1.00 91.31 229 GLY A C 1
ATOM 1905 O O . GLY A 1 229 ? -4.172 -16.183 -1.756 1.00 91.31 229 GLY A O 1
ATOM 1906 N N . LEU A 1 230 ? -3.234 -14.431 -2.815 1.00 92.75 230 LEU A N 1
ATOM 1907 C CA . LEU A 1 230 ? -4.467 -13.647 -2.918 1.00 92.75 230 LEU A CA 1
ATOM 1908 C C . LEU A 1 230 ? -5.422 -14.311 -3.912 1.00 92.75 230 LEU A C 1
ATOM 1910 O O . LEU A 1 230 ? -5.091 -14.455 -5.098 1.00 92.75 230 LEU A O 1
ATOM 1914 N N . LYS A 1 231 ? -6.608 -14.715 -3.452 1.00 92.38 231 LYS A N 1
ATOM 1915 C CA . LYS A 1 231 ? -7.599 -15.325 -4.349 1.00 92.38 231 LYS A CA 1
ATOM 1916 C C . LYS A 1 231 ? -8.381 -14.239 -5.080 1.00 92.38 231 LYS A C 1
ATOM 1918 O O . LYS A 1 231 ? -8.208 -13.043 -4.878 1.00 92.38 231 LYS A O 1
ATOM 1923 N N . ASN A 1 232 ? -9.224 -14.669 -6.010 1.00 90.50 232 ASN A N 1
ATOM 1924 C CA . ASN A 1 232 ? -10.079 -13.779 -6.783 1.00 90.50 232 ASN A CA 1
ATOM 1925 C C . ASN A 1 232 ? -11.544 -14.202 -6.606 1.00 90.50 232 ASN A C 1
ATOM 1927 O O . ASN A 1 232 ? -12.104 -14.851 -7.489 1.00 90.50 232 ASN A O 1
ATOM 1931 N N . ASN A 1 233 ? -12.122 -13.851 -5.455 1.00 91.81 233 ASN A N 1
ATOM 1932 C CA . ASN A 1 233 ? -13.483 -14.178 -4.999 1.00 91.81 233 ASN A CA 1
ATOM 1933 C C . ASN A 1 233 ? -14.173 -12.916 -4.440 1.00 91.81 233 ASN A C 1
ATOM 1935 O O . ASN A 1 233 ? -13.598 -11.846 -4.521 1.00 91.81 233 ASN A O 1
ATOM 1939 N N . GLU A 1 234 ? -15.369 -13.002 -3.867 1.00 90.62 234 GLU A N 1
ATOM 1940 C CA . GLU A 1 234 ? -16.151 -11.832 -3.423 1.00 90.62 234 GLU A CA 1
ATOM 1941 C C . GLU A 1 234 ? -15.445 -10.892 -2.433 1.00 90.62 234 GLU A C 1
ATOM 1943 O O . GLU A 1 234 ? -15.657 -9.684 -2.522 1.00 90.62 234 GLU A O 1
ATOM 1948 N N . THR A 1 235 ? -14.568 -11.406 -1.567 1.00 92.38 235 THR A N 1
ATOM 1949 C CA . THR A 1 235 ? -13.906 -10.621 -0.515 1.00 92.38 235 THR A CA 1
ATOM 1950 C C . THR A 1 235 ? -12.461 -10.245 -0.834 1.00 92.38 235 THR A C 1
ATOM 1952 O O . THR A 1 235 ? -11.927 -9.294 -0.270 1.00 92.38 235 THR A O 1
ATOM 1955 N N . GLU A 1 236 ? -11.815 -10.929 -1.779 1.00 94.50 236 GLU A N 1
ATOM 1956 C CA . GLU A 1 236 ? -10.432 -10.644 -2.158 1.00 94.50 236 GLU A CA 1
ATOM 1957 C C . GLU A 1 236 ? -10.192 -10.646 -3.670 1.00 94.50 236 GLU A C 1
ATOM 1959 O O . GLU A 1 236 ? -10.796 -11.391 -4.456 1.00 94.50 236 GLU A O 1
ATOM 1964 N N . GLY A 1 237 ? -9.261 -9.800 -4.109 1.00 92.44 237 GLY A N 1
ATOM 1965 C CA . GLY A 1 237 ? -8.580 -9.985 -5.381 1.00 92.44 237 GLY A CA 1
ATOM 1966 C C . GLY A 1 237 ? -8.043 -8.725 -6.034 1.00 92.44 237 GLY A C 1
ATOM 1967 O O . GLY A 1 237 ? -7.931 -7.651 -5.446 1.00 92.44 237 GLY A O 1
ATOM 1968 N N . ILE A 1 238 ? -7.661 -8.893 -7.296 1.00 90.94 238 ILE A N 1
ATOM 1969 C CA . ILE A 1 238 ? -7.007 -7.851 -8.081 1.00 90.94 238 ILE A CA 1
ATOM 1970 C C . ILE A 1 238 ? -8.078 -7.050 -8.797 1.00 90.94 238 ILE A C 1
ATOM 1972 O O . ILE A 1 238 ? -8.809 -7.618 -9.603 1.00 90.94 238 ILE A O 1
ATOM 1976 N N . ILE A 1 239 ? -8.129 -5.746 -8.537 1.00 89.38 239 ILE A N 1
ATOM 1977 C CA . ILE A 1 239 ? -8.988 -4.773 -9.202 1.00 89.38 239 ILE A CA 1
ATOM 1978 C C . ILE A 1 239 ? -8.162 -4.004 -10.214 1.00 89.38 239 ILE A C 1
ATOM 1980 O O . ILE A 1 239 ? -7.212 -3.301 -9.891 1.00 89.38 239 ILE A O 1
ATOM 1984 N N . GLY A 1 240 ? -8.512 -4.164 -11.476 1.00 84.88 240 GLY A N 1
ATOM 1985 C CA . GLY A 1 240 ? -7.805 -3.540 -12.570 1.00 84.88 240 GLY A CA 1
ATOM 1986 C C . GLY A 1 240 ? -8.539 -2.303 -13.034 1.00 84.88 240 GLY A C 1
ATOM 1987 O O . GLY A 1 240 ? -9.759 -2.209 -12.933 1.00 84.88 240 GLY A O 1
ATOM 1988 N N . VAL A 1 241 ? -7.778 -1.387 -13.614 1.00 80.06 241 VAL A N 1
ATOM 1989 C CA . VAL A 1 241 ? -8.304 -0.175 -14.237 1.00 80.06 241 VAL A CA 1
ATOM 1990 C C . VAL A 1 241 ? -9.520 -0.471 -15.144 1.00 80.06 241 VAL A C 1
ATOM 1992 O O . VAL A 1 241 ? -9.361 -1.213 -16.126 1.00 80.06 241 VAL A O 1
ATOM 1995 N N . PRO A 1 242 ? -10.694 0.144 -14.887 1.00 75.56 242 PRO A N 1
ATOM 1996 C CA . PRO A 1 242 ? -11.898 -0.046 -15.686 1.00 75.56 242 PRO A CA 1
ATOM 1997 C C . PRO A 1 242 ? -11.690 0.369 -17.144 1.00 75.56 242 PRO A C 1
ATOM 1999 O O . PRO A 1 242 ? -11.165 1.446 -17.431 1.00 75.56 242 PRO A O 1
ATOM 2002 N N . SER A 1 243 ? -12.162 -0.451 -18.086 1.00 65.94 243 SER A N 1
ATOM 2003 C CA . SER A 1 243 ? -12.037 -0.188 -19.529 1.00 65.94 243 SER A CA 1
ATOM 2004 C C . SER A 1 243 ? -12.759 1.083 -19.988 1.00 65.94 243 SER A C 1
ATOM 2006 O O . SER A 1 243 ? -12.358 1.686 -20.980 1.00 65.94 243 SER A O 1
ATOM 2008 N N . ARG A 1 244 ? -13.808 1.493 -19.264 1.00 60.19 244 ARG A N 1
ATOM 2009 C CA . ARG A 1 244 ? -14.645 2.664 -19.569 1.00 60.19 244 ARG A CA 1
ATOM 2010 C C . ARG A 1 244 ? -14.245 3.933 -18.813 1.00 60.19 244 ARG A C 1
ATOM 2012 O O . ARG A 1 244 ? -14.870 4.971 -19.024 1.00 60.19 244 ARG A O 1
ATOM 2019 N N . SER A 1 245 ? -13.235 3.882 -17.942 1.00 64.12 245 SER A N 1
ATOM 2020 C CA . SER A 1 245 ? -12.830 5.073 -17.195 1.00 64.12 245 SER A CA 1
ATOM 2021 C C . SER A 1 245 ? -12.077 6.036 -18.121 1.00 64.12 245 SER A C 1
ATOM 2023 O O . SER A 1 245 ? -10.980 5.750 -18.605 1.00 64.12 245 SER A O 1
ATOM 2025 N N . ARG A 1 246 ? -12.711 7.180 -18.413 1.00 54.09 246 ARG A N 1
ATOM 2026 C CA . ARG A 1 246 ? -12.265 8.153 -19.430 1.00 54.09 246 ARG A CA 1
ATOM 2027 C C . ARG A 1 246 ? -10.975 8.890 -19.050 1.00 54.09 246 ARG A C 1
ATOM 2029 O O . ARG A 1 246 ? -10.329 9.463 -19.918 1.00 54.09 246 ARG A O 1
ATOM 2036 N N . ASN A 1 247 ? -10.586 8.850 -17.774 1.00 61.12 247 ASN A N 1
ATOM 2037 C CA . ASN A 1 247 ? -9.496 9.660 -17.220 1.00 61.12 247 ASN A CA 1
ATOM 2038 C C . ASN A 1 247 ? -8.262 8.853 -16.794 1.00 61.12 247 ASN A C 1
ATOM 2040 O O . ASN A 1 247 ? -7.341 9.410 -16.190 1.00 61.12 247 ASN A O 1
ATOM 2044 N N . VAL A 1 248 ? -8.199 7.557 -17.110 1.00 70.56 248 VAL A N 1
ATOM 2045 C CA . VAL A 1 248 ? -7.088 6.722 -16.644 1.00 70.56 248 VAL A CA 1
ATOM 2046 C C . VAL A 1 248 ? -5.838 7.005 -17.458 1.00 70.56 248 VAL A C 1
ATOM 2048 O O . VAL A 1 248 ? -5.757 6.725 -18.657 1.00 70.56 248 VAL A O 1
ATOM 2051 N N . LYS A 1 249 ? -4.811 7.509 -16.777 1.00 78.75 249 LYS A N 1
ATOM 2052 C CA . LYS A 1 249 ? -3.494 7.700 -17.373 1.00 78.75 249 LYS A CA 1
ATOM 2053 C C . LYS A 1 249 ? -2.624 6.495 -17.030 1.00 78.75 249 LYS A C 1
ATOM 2055 O O . LYS A 1 249 ? -2.263 6.288 -15.882 1.00 78.75 249 LYS A O 1
ATOM 2060 N N . LEU A 1 250 ? -2.276 5.716 -18.049 1.00 85.44 250 LEU A N 1
ATOM 2061 C CA . LEU A 1 250 ? -1.343 4.593 -17.941 1.00 85.44 250 LEU A CA 1
ATOM 2062 C C . LEU A 1 250 ? 0.036 4.970 -18.493 1.00 85.44 250 LEU A C 1
ATOM 2064 O O . LEU A 1 250 ? 0.183 5.933 -19.251 1.00 85.44 250 LEU A O 1
ATOM 2068 N N . GLY A 1 251 ? 1.037 4.185 -18.114 1.00 87.88 251 GLY A N 1
ATOM 2069 C CA . GLY A 1 251 ? 2.413 4.242 -18.596 1.00 87.88 251 GLY A CA 1
ATOM 2070 C C . GLY A 1 251 ? 3.427 4.308 -17.468 1.00 87.88 251 GLY A C 1
ATOM 2071 O O . GLY A 1 251 ? 3.047 4.374 -16.307 1.00 87.88 251 GLY A O 1
ATOM 2072 N N . PHE A 1 252 ? 4.712 4.332 -17.829 1.00 89.88 252 PHE A N 1
ATOM 2073 C CA . PHE A 1 252 ? 5.841 4.062 -16.929 1.00 89.88 252 PHE A CA 1
ATOM 2074 C C . PHE A 1 252 ? 5.668 4.605 -15.501 1.00 89.88 252 PHE A C 1
ATOM 2076 O O . PHE A 1 252 ? 5.682 3.839 -14.549 1.00 89.88 252 PHE A O 1
ATOM 2083 N N . TYR A 1 253 ? 5.442 5.914 -15.366 1.00 89.94 253 TYR A N 1
ATOM 2084 C CA . TYR A 1 253 ? 5.176 6.578 -14.085 1.00 89.94 253 TYR A CA 1
ATOM 2085 C C . TYR A 1 253 ? 3.678 6.700 -13.762 1.00 89.94 253 TYR A C 1
ATOM 2087 O O . TYR A 1 253 ? 3.267 6.596 -12.610 1.00 89.94 253 TYR A O 1
ATOM 2095 N N . LYS A 1 254 ? 2.839 6.929 -14.778 1.00 88.75 254 LYS A N 1
ATOM 2096 C CA . LYS A 1 254 ? 1.406 7.220 -14.604 1.00 88.75 254 LYS A CA 1
ATOM 2097 C C . LYS A 1 254 ? 0.631 6.024 -14.042 1.00 88.75 254 LYS A C 1
ATOM 2099 O O . LYS A 1 254 ? -0.229 6.197 -13.199 1.00 88.75 254 LYS A O 1
ATOM 2104 N N . SER A 1 255 ? 0.991 4.814 -14.456 1.00 88.75 255 SER A N 1
ATOM 2105 C CA . SER A 1 255 ? 0.436 3.568 -13.922 1.00 88.75 255 SER A CA 1
ATOM 2106 C C . SER A 1 255 ? 0.830 3.297 -12.467 1.00 88.75 255 SER A C 1
ATOM 2108 O O . SER A 1 255 ? 0.243 2.410 -11.859 1.00 88.75 255 SER A O 1
ATOM 2110 N N . HIS A 1 256 ? 1.824 4.014 -11.938 1.00 91.31 256 HIS A N 1
ATOM 2111 C CA . HIS A 1 256 ? 2.288 3.865 -10.565 1.00 91.31 256 HIS A CA 1
ATOM 2112 C C . HIS A 1 256 ? 1.727 4.959 -9.660 1.00 91.31 256 HIS A C 1
ATOM 2114 O O . HIS A 1 256 ? 1.309 4.691 -8.548 1.00 91.31 256 HIS A O 1
ATOM 2120 N N . HIS A 1 257 ? 1.725 6.205 -10.130 1.00 89.44 257 HIS A N 1
ATOM 2121 C CA . HIS A 1 257 ? 1.503 7.366 -9.280 1.00 89.44 257 HIS A CA 1
ATOM 2122 C C . HIS A 1 257 ? 0.069 7.474 -8.732 1.00 89.44 257 HIS A C 1
ATOM 2124 O O . HIS A 1 257 ? -0.901 7.396 -9.490 1.00 89.44 257 HIS A O 1
ATOM 2130 N N . LEU A 1 258 ? -0.049 7.775 -7.431 1.00 88.06 258 LEU A N 1
ATOM 2131 C CA . LEU A 1 258 ? -1.307 7.804 -6.673 1.00 88.06 258 LEU A CA 1
ATOM 2132 C C . LEU A 1 258 ? -2.412 8.631 -7.350 1.00 88.06 258 LEU A C 1
ATOM 2134 O O . LEU A 1 258 ? -3.530 8.153 -7.487 1.00 88.06 258 LEU A O 1
ATOM 2138 N N . SER A 1 259 ? -2.098 9.820 -7.883 1.00 85.06 259 SER A N 1
ATOM 2139 C CA . SER A 1 259 ? -3.087 10.689 -8.557 1.00 85.06 259 SER A CA 1
ATOM 2140 C C . SER A 1 259 ? -3.844 10.048 -9.731 1.00 85.06 259 SER A C 1
ATOM 2142 O O . SER A 1 259 ? -4.816 10.631 -10.202 1.00 85.06 259 SER A O 1
ATOM 2144 N N . PHE A 1 260 ? -3.404 8.896 -10.244 1.00 83.94 260 PHE A N 1
ATOM 2145 C CA . PHE A 1 260 ? -4.067 8.182 -11.340 1.00 83.94 260 PHE A CA 1
ATOM 2146 C C . PHE A 1 260 ? -4.902 6.984 -10.880 1.00 83.94 260 PHE A C 1
ATOM 2148 O O . PHE A 1 260 ? -5.416 6.246 -11.719 1.00 83.94 260 PHE A O 1
ATOM 2155 N N . TYR A 1 261 ? -5.070 6.819 -9.569 1.00 83.75 261 TYR A N 1
ATOM 2156 C CA . TYR A 1 261 ? -5.914 5.795 -8.963 1.00 83.75 261 TYR A CA 1
ATOM 2157 C C . TYR A 1 261 ? -7.315 6.281 -8.574 1.00 83.75 261 TYR A C 1
ATOM 2159 O O . TYR A 1 261 ? -8.096 5.515 -8.028 1.00 83.75 261 TYR A O 1
ATOM 2167 N N . ASN A 1 262 ? -7.684 7.519 -8.907 1.00 81.44 262 ASN A N 1
ATOM 2168 C CA . ASN A 1 262 ? -8.985 8.085 -8.534 1.00 81.44 262 ASN A CA 1
ATOM 2169 C C . ASN A 1 262 ? -10.194 7.273 -9.039 1.00 81.44 262 ASN A C 1
ATOM 2171 O O . ASN A 1 262 ? -11.269 7.354 -8.463 1.00 81.44 262 ASN A O 1
ATOM 2175 N N . TRP A 1 263 ? -10.014 6.456 -10.077 1.00 83.06 263 TRP A N 1
ATOM 2176 C CA . TRP A 1 263 ? -11.049 5.585 -10.629 1.00 83.06 263 TRP A CA 1
ATOM 2177 C C . TRP A 1 263 ? -11.590 4.548 -9.637 1.00 83.06 263 TRP A C 1
ATOM 2179 O O . TRP A 1 263 ? -12.711 4.088 -9.824 1.00 83.06 263 TRP A O 1
ATOM 2189 N N . PHE A 1 264 ? -10.842 4.142 -8.601 1.00 83.69 264 PHE A N 1
ATOM 2190 C CA . PHE A 1 264 ? -11.386 3.177 -7.637 1.00 83.69 264 PHE A CA 1
ATOM 2191 C C . PHE A 1 264 ? -12.440 3.811 -6.719 1.00 83.69 264 PHE A C 1
ATOM 2193 O O . PHE A 1 264 ? -13.237 3.096 -6.113 1.00 83.69 264 PHE A O 1
ATOM 2200 N N . PHE A 1 265 ? -12.488 5.147 -6.636 1.00 83.38 265 PHE A N 1
ATOM 2201 C CA . PHE A 1 265 ? -13.541 5.852 -5.906 1.00 83.38 265 PHE A CA 1
ATOM 2202 C C . PHE A 1 265 ? -14.907 5.739 -6.585 1.00 83.38 265 PHE A C 1
ATOM 2204 O O . PHE A 1 265 ? -15.928 5.897 -5.918 1.00 83.38 265 PHE A O 1
ATOM 2211 N N . ASP A 1 266 ? -14.931 5.401 -7.875 1.00 86.44 266 ASP A N 1
ATOM 2212 C CA . ASP A 1 266 ? -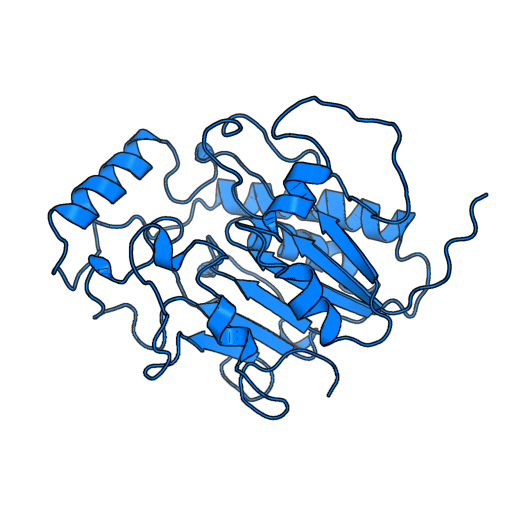16.165 5.188 -8.629 1.00 86.44 266 ASP A CA 1
ATOM 2213 C C . ASP A 1 266 ? -16.804 3.819 -8.332 1.00 86.44 266 ASP A C 1
ATOM 2215 O O . ASP A 1 266 ? -17.954 3.594 -8.710 1.00 86.44 266 ASP A O 1
ATOM 2219 N N . ILE A 1 267 ? -16.080 2.910 -7.660 1.00 88.62 267 ILE A N 1
ATOM 2220 C CA . ILE A 1 267 ? -16.590 1.588 -7.276 1.00 88.62 267 ILE A CA 1
ATOM 2221 C C . ILE A 1 267 ? -17.580 1.762 -6.126 1.00 88.62 267 ILE A C 1
ATOM 2223 O O . ILE A 1 267 ? -17.225 2.296 -5.066 1.00 88.62 267 ILE A O 1
ATOM 2227 N N . LYS A 1 268 ? -18.818 1.323 -6.351 1.00 90.50 268 LYS A N 1
ATOM 2228 C CA . LYS A 1 268 ? -19.957 1.493 -5.443 1.00 90.50 268 LYS A CA 1
ATOM 2229 C C . LYS A 1 268 ? -20.069 0.344 -4.448 1.00 90.50 268 LYS A C 1
ATOM 2231 O O . LYS A 1 268 ? -19.581 -0.756 -4.680 1.00 90.50 268 LYS A O 1
ATOM 2236 N N . LYS A 1 269 ? -20.772 0.595 -3.342 1.00 91.56 269 LYS A N 1
ATOM 2237 C CA . LYS A 1 269 ? -21.094 -0.427 -2.341 1.00 91.56 269 LYS A CA 1
ATOM 2238 C C . LYS A 1 269 ? -21.798 -1.623 -2.992 1.00 91.56 269 LYS A C 1
ATOM 2240 O O . LYS A 1 269 ? -22.713 -1.435 -3.790 1.00 91.56 269 LYS A O 1
ATOM 2245 N N . GLY A 1 270 ? -21.352 -2.831 -2.654 1.00 89.12 270 GLY A N 1
ATOM 2246 C CA . GLY A 1 270 ? -21.822 -4.083 -3.257 1.00 89.12 270 GLY A CA 1
ATOM 2247 C C . GLY A 1 270 ? -21.134 -4.457 -4.577 1.00 89.12 270 GLY A C 1
ATOM 2248 O O . GLY A 1 270 ? -21.310 -5.575 -5.053 1.00 89.12 270 GLY A O 1
ATOM 2249 N N . GLU A 1 271 ? -20.323 -3.573 -5.166 1.00 91.31 271 GLU A N 1
ATOM 2250 C CA . GLU A 1 271 ? -19.495 -3.921 -6.320 1.00 91.31 271 GLU A CA 1
ATOM 2251 C C . GLU A 1 271 ? -18.169 -4.552 -5.878 1.00 91.31 271 GLU A C 1
ATOM 2253 O O . GLU A 1 271 ? -17.573 -4.204 -4.856 1.00 91.31 271 GLU A O 1
ATOM 2258 N N . ARG A 1 272 ? -17.658 -5.467 -6.704 1.00 91.12 272 ARG A N 1
ATOM 2259 C CA . ARG A 1 272 ? -16.328 -6.054 -6.527 1.00 91.12 272 ARG A CA 1
ATOM 2260 C C . ARG A 1 272 ? -15.259 -4.957 -6.507 1.00 91.12 272 ARG A C 1
ATOM 2262 O O . ARG A 1 272 ? -15.138 -4.198 -7.466 1.00 91.12 272 ARG A O 1
ATOM 2269 N N . GLY A 1 273 ? -14.421 -4.959 -5.473 1.00 91.50 273 GLY A N 1
ATOM 2270 C CA . GLY A 1 273 ? -13.433 -3.902 -5.268 1.00 91.50 273 GLY A CA 1
ATOM 2271 C C . GLY A 1 273 ? -13.957 -2.727 -4.454 1.00 91.50 273 GLY A C 1
ATOM 2272 O O . GLY A 1 273 ? -13.335 -1.674 -4.452 1.00 91.50 273 GLY A O 1
ATOM 2273 N N . TYR A 1 274 ? -15.115 -2.843 -3.808 1.00 94.19 274 TYR A N 1
ATOM 2274 C CA . TYR A 1 274 ? -15.544 -1.848 -2.839 1.00 94.19 274 TYR A CA 1
ATOM 2275 C C . TYR A 1 274 ? -14.826 -2.046 -1.499 1.00 94.19 274 TYR A C 1
ATOM 2277 O O . TYR A 1 274 ? -14.600 -3.162 -1.044 1.00 94.19 274 TYR A O 1
ATOM 2285 N N . PHE A 1 275 ? -14.489 -0.944 -0.844 1.00 92.50 275 PHE A N 1
ATOM 2286 C CA . PHE A 1 275 ? -13.969 -0.912 0.521 1.00 92.50 275 PHE A CA 1
ATOM 2287 C C . PHE A 1 275 ? -14.714 0.177 1.282 1.00 92.50 275 PHE A C 1
ATOM 2289 O O . PHE A 1 275 ? -15.129 1.169 0.666 1.00 92.50 275 PHE A O 1
ATOM 2296 N N . GLY A 1 276 ? -14.855 0.012 2.592 1.00 91.62 276 GLY A N 1
ATOM 2297 C CA . GLY A 1 276 ? -15.705 0.874 3.405 1.00 91.62 276 GLY A CA 1
ATOM 2298 C C . GLY A 1 276 ? -16.677 0.088 4.269 1.00 91.62 276 GLY A C 1
ATOM 2299 O O . GLY A 1 276 ? -16.622 -1.136 4.360 1.00 91.62 276 GLY A O 1
ATOM 2300 N N . ASP A 1 277 ? -17.596 0.805 4.898 1.00 87.12 277 ASP A N 1
ATOM 2301 C CA . ASP A 1 277 ? -18.652 0.192 5.694 1.00 87.12 277 ASP A CA 1
ATOM 2302 C C . ASP A 1 277 ? -19.710 -0.487 4.809 1.00 87.12 277 ASP A C 1
ATOM 2304 O O . ASP A 1 277 ? -20.406 0.146 3.999 1.00 87.12 277 ASP A O 1
ATOM 2308 N N . TYR A 1 278 ? -19.828 -1.803 4.994 1.00 77.12 278 TYR A N 1
ATOM 2309 C CA . TYR A 1 278 ? -20.831 -2.659 4.359 1.00 77.12 278 TYR A CA 1
ATOM 2310 C C . TYR A 1 278 ? -22.199 -2.591 5.033 1.00 77.12 278 TYR A C 1
ATOM 2312 O O . TYR A 1 278 ? -22.318 -1.991 6.118 1.00 77.12 278 TYR A O 1
#

Secondary structure (DSSP, 8-state):
-------SEEEEEE-----GGGTT------EE-TTS--------STTSHHHHHHTTSGGG--HHHHHHTTSTT-EEEEE-----GGGSTT-SHHHHHHHHHHHHHTTT-S--TTTS--S--HHHHHHHHHHHHHHHHHHHHHT--STT-EEEEEEETTHHHHHHHHHHHHTTTSEEEEEEEES-SSGGG----GGGSSEEEEEES--S-TTSS-GGGS-SSS---PPTT---SSSEEEEEPPTT-TT---STTTTTSGGG-GGGGGPPTTSTT--S--

Sequence (278 aa):
MQAFYSQNHYVIFINGYRGINIDDYKTDGRIIDPKIKTSVHYDSGFKSDEWIIGYWRPRNLYFDDTILSRYKNAYPLYIDGHHPISSSVHRNKKRLVASYLKSRIFFFCRNPKGILFRKSSDDGFNLRVENGNKIGQKLKENYFIQNDTKITLVCHSMGFAVALGICDILRDSVEFKDFIILSPEGADNARFDWTKFQHVWHYSSSWKNNRYRLVCRQDGIAPQVPIHGLKNNETEGIIGVPSRSRNVKLGFYKSHHLSFYNWFFDIKKGERGYFGDY

Radius of gyration: 18.09 Å; chains: 1; bounding box: 43×38×60 Å